Protein AF-A0A1B6HVQ1-F1 (afdb_monomer)

Secondary structure (DSSP, 8-state):
-HHHHHHTT-TTHHHHHHHHHHHHHHHHHHHHHHHHHHHHHHHHHHHHHHHHHHHHHHHHHHHHHHHHS-----SSHHHHHHHHHHHHHHHHHHHTTHHHHHHTTSPPHHHHHHHHHHHHHHHHHHHHHHHHHHHHHHHHHHHHHHHHHHHHHHHHHHHHHHHTSPPP--------------------------------SS--------------

Sequence (216 aa):
TGRQLINQDHFLSNEIKEKIRVLEQRKKLLDDTWENRRFIYEQNLDTQMFKREADLLENWIVSREPTLHDGKLGESIPQVEDFIRKHEDFEKTIQAQEDKFHALRRITLLERAFQKQQEAEMAARQAEKERVERERLEARKRKEVQRITDERRREGERRQGREQRPGPEHNGATELADTPRYSQDSDSISNLQKSSSISSLFGDRLNRKGRNATGL

Nearest PDB structures (foldseek):
  3lbx-assembly1_B  TM=9.134E-01  e=1.547E-06  Homo sapiens
  1u4q-assembly2_B  TM=6.896E-01  e=3.037E-02  Gallus gallus
  4wpe-assembly1_A-2  TM=5.200E-01  e=3.973E+00  Saccharomyces cerevisiae S288C

pLDDT: mean 81.18, std 22.1, range [34.94, 98.56]

Solvent-accessible surface area (backbone atoms only — not comparable to full-atom values): 13363 Å² total; per-residue (Å²): 104,68,71,55,42,43,74,65,69,39,93,56,28,68,60,45,50,51,52,50,52,53,48,53,51,50,50,51,52,49,54,54,51,50,51,54,51,50,53,53,49,54,25,50,50,47,44,52,52,52,50,51,53,50,54,54,50,50,53,53,50,61,72,46,49,64,72,74,66,59,86,76,72,62,94,46,73,71,51,34,54,53,49,52,51,53,48,55,55,49,51,52,55,52,60,72,43,45,67,60,59,57,63,65,71,61,82,42,58,48,60,53,50,51,52,52,49,54,52,50,52,53,50,50,55,50,53,50,52,54,49,54,50,49,52,55,50,50,52,51,50,51,52,52,54,50,53,53,50,55,49,51,52,52,50,50,53,51,52,54,58,58,71,70,48,81,71,82,84,74,80,82,79,93,75,84,84,79,90,78,78,93,73,90,78,88,80,90,81,83,88,78,86,80,79,86,77,97,79,83,87,82,82,87,88,81,88,89,85,85,87,88,78,90,92,134

InterPro domains:
  IPR002017 Spectrin repeat [PF00435] (46-153)
  IPR018159 Spectrin/alpha-actinin [SM00150] (48-149)
  IPR018159 Spectrin/alpha-actinin [cd00176] (1-144)

Structure (mmCIF, N/CA/C/O backbone):
data_AF-A0A1B6HVQ1-F1
#
_entry.id   AF-A0A1B6HVQ1-F1
#
loop_
_atom_site.group_PDB
_atom_site.id
_atom_site.type_symbol
_atom_site.label_atom_id
_atom_site.label_alt_id
_atom_site.label_comp_id
_atom_site.label_asym_id
_atom_site.label_entity_id
_atom_site.label_seq_id
_atom_site.pdbx_PDB_ins_code
_atom_site.Cartn_x
_atom_site.Cartn_y
_atom_site.Cartn_z
_atom_site.occupancy
_atom_site.B_iso_or_equiv
_atom_site.auth_seq_id
_atom_site.auth_comp_id
_atom_site.auth_asym_id
_atom_site.auth_atom_id
_atom_site.pdbx_PDB_model_num
ATOM 1 N N . THR A 1 1 ? 4.182 17.559 -40.720 1.00 79.62 1 THR A N 1
ATOM 2 C CA . THR A 1 1 ? 4.746 16.995 -39.465 1.00 79.62 1 THR A CA 1
ATOM 3 C C . THR A 1 1 ? 6.046 16.264 -39.758 1.00 79.62 1 THR A C 1
ATOM 5 O O . THR A 1 1 ? 6.278 15.908 -40.906 1.00 79.62 1 THR A O 1
ATOM 8 N N . GLY A 1 2 ? 6.908 16.024 -38.760 1.00 82.31 2 GLY A N 1
ATOM 9 C CA . GLY A 1 2 ? 8.219 15.392 -38.992 1.00 82.31 2 GLY A CA 1
ATOM 10 C C . GLY A 1 2 ? 8.143 14.033 -39.710 1.00 82.31 2 GLY A C 1
ATOM 11 O O . GLY A 1 2 ? 8.932 13.773 -40.608 1.00 82.31 2 GLY A O 1
ATOM 12 N N . ARG A 1 3 ? 7.116 13.220 -39.417 1.00 87.88 3 ARG A N 1
ATOM 13 C CA . ARG A 1 3 ? 6.849 11.956 -40.133 1.00 87.88 3 ARG A CA 1
ATOM 14 C C . ARG A 1 3 ? 6.503 12.160 -41.617 1.00 87.88 3 ARG A C 1
ATOM 16 O O . ARG A 1 3 ? 6.897 11.350 -42.440 1.00 87.88 3 ARG A O 1
ATOM 23 N N . GLN A 1 4 ? 5.822 13.250 -41.975 1.00 89.06 4 GLN A N 1
ATOM 24 C CA . GLN A 1 4 ? 5.531 13.576 -43.379 1.00 89.06 4 GLN A CA 1
ATOM 25 C C . GLN A 1 4 ? 6.792 14.008 -44.141 1.00 89.06 4 GLN A C 1
ATOM 27 O O . GLN A 1 4 ? 6.963 13.590 -45.276 1.00 89.06 4 GLN A O 1
ATOM 32 N N . LEU A 1 5 ? 7.689 14.779 -43.513 1.00 87.62 5 LEU A N 1
ATOM 33 C CA . LEU A 1 5 ? 8.966 15.181 -44.126 1.00 87.62 5 LEU A CA 1
ATOM 34 C C . LEU A 1 5 ? 9.883 13.978 -44.370 1.00 87.62 5 LEU A C 1
ATOM 36 O O . LEU A 1 5 ? 10.551 13.910 -45.394 1.00 87.62 5 LEU A O 1
ATOM 40 N N . ILE A 1 6 ? 9.856 13.005 -43.457 1.00 88.62 6 ILE A N 1
ATOM 41 C CA . ILE A 1 6 ? 10.542 11.722 -43.631 1.00 88.62 6 ILE A CA 1
ATOM 42 C C . ILE A 1 6 ? 9.980 10.943 -44.825 1.00 88.62 6 ILE A C 1
ATOM 44 O O . ILE A 1 6 ? 10.748 10.389 -45.600 1.00 88.62 6 ILE A O 1
ATOM 48 N N . ASN A 1 7 ? 8.655 10.904 -44.977 1.00 89.12 7 ASN A N 1
ATOM 49 C CA . ASN A 1 7 ? 7.999 10.172 -46.064 1.00 89.12 7 ASN A CA 1
ATOM 50 C C . ASN A 1 7 ? 8.186 10.828 -47.444 1.00 89.12 7 ASN A C 1
ATOM 52 O O . ASN A 1 7 ? 7.915 10.190 -48.453 1.00 89.12 7 ASN A O 1
ATOM 56 N N . GLN A 1 8 ? 8.602 12.095 -47.487 1.00 91.31 8 GLN A N 1
ATOM 57 C CA . GLN A 1 8 ? 8.883 12.848 -48.714 1.00 91.31 8 GLN A CA 1
ATOM 58 C C . GLN A 1 8 ? 10.377 12.823 -49.093 1.00 91.31 8 GLN A C 1
ATOM 60 O O . GLN A 1 8 ? 10.798 13.633 -49.913 1.00 91.31 8 GLN A O 1
ATOM 65 N N . ASP A 1 9 ? 11.181 11.952 -48.467 1.00 86.38 9 ASP A N 1
ATOM 66 C CA . ASP A 1 9 ? 12.639 11.856 -48.653 1.00 86.38 9 ASP A CA 1
ATOM 67 C C . ASP A 1 9 ? 13.362 13.211 -48.537 1.00 86.38 9 ASP A C 1
ATOM 69 O O . ASP A 1 9 ? 14.322 13.520 -49.243 1.00 86.38 9 ASP A O 1
ATOM 73 N N . HIS A 1 10 ? 12.913 14.045 -47.594 1.00 89.00 10 HIS A N 1
ATOM 74 C CA . HIS A 1 10 ? 13.532 15.337 -47.321 1.00 89.00 10 HIS A CA 1
ATOM 75 C C . HIS A 1 10 ? 15.019 15.164 -46.945 1.00 89.00 10 HIS A C 1
ATOM 77 O O . HIS A 1 10 ? 15.366 14.240 -46.210 1.00 89.00 10 HIS A O 1
ATOM 83 N N . PHE A 1 11 ? 15.910 16.068 -47.367 1.00 90.38 11 PHE A N 1
ATOM 84 C CA . PHE A 1 11 ? 17.366 15.932 -47.157 1.00 90.38 11 PHE A CA 1
ATOM 85 C C . PHE A 1 11 ? 17.780 15.779 -45.677 1.00 90.38 11 PHE A C 1
ATOM 87 O O . PHE A 1 11 ? 18.749 15.095 -45.359 1.00 90.38 11 PHE A O 1
ATOM 94 N N . LEU A 1 12 ? 17.001 16.361 -44.756 1.00 91.19 12 LEU A N 1
ATOM 95 C CA . LEU A 1 12 ? 17.180 16.228 -43.298 1.00 91.19 12 LEU A CA 1
ATOM 96 C C . LEU A 1 12 ? 16.434 15.040 -42.672 1.00 91.19 12 LEU A C 1
ATOM 98 O O . LEU A 1 12 ? 16.331 14.965 -41.450 1.00 91.19 12 LEU A O 1
ATOM 102 N N . SER A 1 13 ? 15.880 14.112 -43.454 1.00 92.00 13 SER A N 1
ATOM 103 C CA . SER A 1 13 ? 15.031 13.026 -42.936 1.00 92.00 13 SER A CA 1
ATOM 104 C C . SER A 1 13 ? 15.708 12.199 -41.846 1.00 92.00 13 SER A C 1
ATOM 106 O O . SER A 1 13 ? 15.050 11.811 -40.885 1.00 92.00 13 SER A O 1
ATOM 108 N N . ASN A 1 14 ? 17.019 11.964 -41.946 1.00 90.25 14 ASN A N 1
ATOM 109 C CA . ASN A 1 14 ? 17.776 11.237 -40.922 1.00 90.25 14 ASN A CA 1
ATOM 110 C C . ASN A 1 14 ? 17.855 12.009 -39.597 1.00 90.25 14 ASN A C 1
ATOM 112 O O . ASN A 1 14 ? 17.621 11.434 -38.536 1.00 90.25 14 ASN A O 1
ATOM 116 N N . GLU A 1 15 ? 18.099 13.319 -39.649 1.00 93.31 15 GLU A N 1
ATOM 117 C CA . GLU A 1 15 ? 18.108 14.173 -38.458 1.00 93.31 15 GLU A CA 1
ATOM 118 C C . GLU A 1 15 ? 16.703 14.286 -37.844 1.00 93.31 15 GLU A C 1
ATOM 120 O O . GLU A 1 15 ? 16.536 14.223 -36.626 1.00 93.31 15 GLU A O 1
ATOM 125 N N . ILE A 1 16 ? 15.669 14.391 -38.686 1.00 92.44 16 ILE A N 1
ATOM 126 C CA . ILE A 1 16 ? 14.268 14.430 -38.251 1.00 92.44 16 ILE A CA 1
ATOM 127 C C . ILE A 1 16 ? 13.871 13.100 -37.589 1.00 92.44 16 ILE A C 1
ATOM 129 O O . ILE A 1 16 ? 13.213 13.128 -36.549 1.00 92.44 16 ILE A O 1
ATOM 133 N N . LYS A 1 17 ? 14.291 11.944 -38.131 1.00 93.25 17 LYS A N 1
ATOM 134 C CA . LYS A 1 17 ? 14.067 10.616 -37.523 1.00 93.25 17 LYS A CA 1
ATOM 135 C C . LYS A 1 17 ? 14.675 10.536 -36.129 1.00 93.25 17 LYS A C 1
ATOM 137 O O . LYS A 1 17 ? 13.984 10.137 -35.195 1.00 93.25 17 LYS A O 1
ATOM 142 N N . GLU A 1 18 ? 15.930 10.950 -35.981 1.00 94.88 18 GLU A N 1
ATOM 143 C CA . GLU A 1 18 ? 16.607 10.902 -34.686 1.00 94.88 18 GLU A CA 1
ATOM 144 C C . GLU A 1 18 ? 15.947 11.847 -33.674 1.00 94.88 18 GLU A C 1
ATOM 146 O O . GLU A 1 18 ? 15.656 11.448 -32.547 1.00 94.88 18 GLU A O 1
ATOM 151 N N . LYS A 1 19 ? 15.584 13.070 -34.084 1.00 94.94 19 LYS A N 1
ATOM 152 C CA . LYS A 1 19 ? 14.849 14.003 -33.213 1.00 94.94 19 LYS A CA 1
ATOM 153 C C . LYS A 1 19 ? 13.490 13.454 -32.782 1.00 94.94 19 LYS A C 1
ATOM 155 O O . LYS A 1 19 ? 13.127 13.602 -31.617 1.00 94.94 19 LYS A O 1
ATOM 160 N N . ILE A 1 20 ? 12.746 12.805 -33.681 1.00 95.06 20 ILE A N 1
ATOM 161 C CA . ILE A 1 20 ? 11.477 12.145 -33.335 1.00 95.06 20 ILE A CA 1
ATOM 162 C C . ILE A 1 20 ? 11.718 11.019 -32.332 1.00 95.06 20 ILE A C 1
ATOM 164 O O . ILE A 1 20 ? 11.016 10.962 -31.328 1.00 95.06 20 ILE A O 1
ATOM 168 N N . ARG A 1 21 ? 12.731 10.175 -32.551 1.00 95.88 21 ARG A N 1
ATOM 169 C CA . ARG A 1 21 ? 13.082 9.090 -31.629 1.00 95.88 21 ARG A CA 1
ATOM 170 C C . ARG A 1 21 ? 13.405 9.618 -30.232 1.00 95.88 21 ARG A C 1
ATOM 172 O O . ARG A 1 21 ? 12.883 9.102 -29.247 1.00 95.88 21 ARG A O 1
ATOM 179 N N . VAL A 1 22 ? 14.225 10.665 -30.137 1.00 97.12 22 VAL A N 1
ATOM 180 C CA . VAL A 1 22 ? 14.561 11.310 -28.859 1.00 97.12 22 VAL A 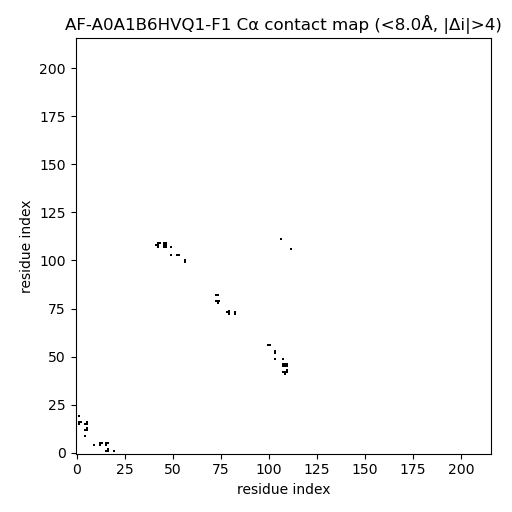CA 1
ATOM 181 C C . VAL A 1 22 ? 13.312 11.892 -28.195 1.00 97.12 22 VAL A C 1
ATOM 183 O O . VAL A 1 22 ? 13.131 11.739 -26.988 1.00 97.12 22 VAL A O 1
ATOM 186 N N . LEU A 1 23 ? 12.426 12.538 -28.957 1.00 97.06 23 LEU A N 1
ATOM 187 C CA . LEU A 1 23 ? 11.162 13.060 -28.430 1.00 97.06 23 LEU A CA 1
ATOM 188 C C . LEU A 1 23 ? 10.245 11.943 -27.919 1.00 97.06 23 LEU A C 1
ATOM 190 O O . LEU A 1 23 ? 9.680 12.081 -26.838 1.00 97.06 23 LEU A O 1
ATOM 194 N N . GLU A 1 24 ? 10.123 10.834 -28.646 1.00 97.06 24 GLU A N 1
ATOM 195 C CA . GLU A 1 24 ? 9.333 9.669 -28.234 1.00 97.06 24 GLU A CA 1
ATOM 196 C C . GLU A 1 24 ? 9.895 9.036 -26.954 1.00 97.06 24 GLU A C 1
ATOM 198 O O . GLU A 1 24 ? 9.135 8.740 -26.032 1.00 97.06 24 GLU A O 1
ATOM 203 N N . GLN A 1 25 ? 11.220 8.907 -26.844 1.00 98.06 25 GLN A N 1
ATOM 204 C CA . GLN A 1 25 ? 11.882 8.432 -25.625 1.00 98.06 25 GLN A CA 1
ATOM 205 C C . GLN A 1 25 ? 11.641 9.365 -24.435 1.00 98.06 25 GLN A C 1
ATOM 207 O O . GLN A 1 25 ? 11.308 8.899 -23.348 1.00 98.06 25 GLN A O 1
ATOM 212 N N . ARG A 1 26 ? 11.774 10.683 -24.633 1.00 98.12 26 ARG A N 1
ATOM 213 C CA . ARG A 1 26 ? 11.521 11.681 -23.581 1.00 98.12 26 ARG A CA 1
ATOM 214 C C . ARG A 1 26 ? 10.065 11.692 -23.146 1.00 98.12 26 ARG A C 1
ATOM 216 O O . ARG A 1 26 ? 9.803 11.788 -21.953 1.00 98.12 26 ARG A O 1
ATOM 223 N N . LYS A 1 27 ? 9.131 11.571 -24.093 1.00 98.31 27 LYS A N 1
ATOM 224 C CA . LYS A 1 27 ? 7.705 11.460 -23.790 1.00 98.31 27 LYS A CA 1
ATOM 225 C C . LYS A 1 27 ? 7.434 10.214 -22.952 1.00 98.31 27 LYS A C 1
ATOM 227 O O . LYS A 1 27 ? 6.809 10.327 -21.911 1.00 98.31 27 LYS A O 1
ATOM 232 N N . LYS A 1 28 ? 7.970 9.060 -23.356 1.00 98.31 28 LYS A N 1
ATOM 233 C CA . LYS A 1 28 ? 7.823 7.823 -22.586 1.00 98.31 28 LYS A CA 1
ATOM 234 C C . LYS A 1 28 ? 8.375 7.971 -21.167 1.00 98.31 28 LYS A C 1
ATOM 236 O O . LYS A 1 28 ? 7.694 7.621 -20.217 1.00 98.31 28 LYS A O 1
ATOM 241 N N . LEU A 1 29 ? 9.571 8.541 -21.016 1.00 98.25 29 LEU A N 1
ATOM 242 C CA . LEU A 1 29 ? 10.153 8.794 -19.697 1.00 98.25 29 LEU A CA 1
ATOM 243 C C . LEU A 1 29 ? 9.274 9.729 -18.851 1.00 98.25 29 LEU A C 1
ATOM 245 O O . LEU A 1 29 ? 9.125 9.518 -17.649 1.00 98.25 29 LEU A O 1
ATOM 249 N N . LEU A 1 30 ? 8.693 10.763 -19.459 1.00 98.50 30 LEU A N 1
ATOM 250 C CA . LEU A 1 30 ? 7.759 11.653 -18.776 1.00 98.50 30 LEU A CA 1
ATOM 251 C C . LEU A 1 30 ? 6.509 10.895 -18.310 1.00 98.50 30 LEU A C 1
ATOM 253 O O . LEU A 1 30 ? 6.130 11.024 -17.151 1.00 98.50 30 LEU A O 1
ATOM 257 N N . ASP A 1 31 ? 5.913 10.084 -19.180 1.00 98.50 31 ASP A N 1
ATOM 258 C CA . ASP A 1 31 ? 4.728 9.287 -18.854 1.00 98.50 31 ASP A CA 1
ATOM 259 C C . ASP A 1 31 ? 5.044 8.292 -17.714 1.00 98.50 31 ASP A C 1
ATOM 261 O O . ASP A 1 31 ? 4.323 8.238 -16.717 1.00 98.50 31 ASP A O 1
ATOM 265 N N . ASP A 1 32 ? 6.183 7.595 -17.793 1.00 98.44 32 ASP A N 1
ATOM 266 C CA . ASP A 1 32 ? 6.649 6.652 -16.767 1.00 98.44 32 ASP A CA 1
ATOM 267 C C . ASP A 1 32 ? 6.916 7.355 -15.417 1.00 98.44 32 ASP A C 1
ATOM 269 O O . ASP A 1 32 ? 6.564 6.850 -14.349 1.00 98.44 32 ASP A O 1
ATOM 273 N N . THR A 1 33 ? 7.547 8.535 -15.429 1.00 98.38 33 THR A N 1
ATOM 274 C CA . THR A 1 33 ? 7.821 9.303 -14.196 1.00 98.38 33 THR A CA 1
ATOM 275 C C . THR A 1 33 ? 6.552 9.874 -13.574 1.00 98.38 33 THR A C 1
ATOM 277 O O . THR A 1 33 ? 6.426 9.881 -12.346 1.00 98.38 33 THR A O 1
ATOM 280 N N . TRP A 1 34 ? 5.604 10.319 -14.399 1.00 98.56 34 TRP A N 1
ATOM 281 C CA . TRP A 1 34 ? 4.306 10.798 -13.942 1.00 98.56 34 TRP A CA 1
ATOM 282 C C . TRP A 1 34 ? 3.513 9.688 -13.258 1.00 98.56 34 TRP A C 1
ATOM 284 O O . TRP A 1 34 ? 3.031 9.882 -12.141 1.00 98.56 34 TRP A O 1
ATOM 294 N N . GLU A 1 35 ? 3.434 8.515 -13.884 1.00 98.44 35 GLU A N 1
ATOM 295 C CA . GLU A 1 35 ? 2.699 7.377 -13.336 1.00 98.44 35 GLU A CA 1
ATOM 296 C C . GLU A 1 35 ? 3.323 6.879 -12.027 1.00 98.44 35 GLU A C 1
ATOM 298 O O . GLU A 1 35 ? 2.623 6.679 -11.035 1.00 98.44 35 GLU A O 1
ATOM 303 N N . ASN A 1 36 ? 4.656 6.793 -11.964 1.00 97.38 36 ASN A N 1
ATOM 304 C CA . ASN A 1 36 ? 5.356 6.457 -10.723 1.00 97.38 36 ASN A CA 1
ATOM 305 C C . ASN A 1 36 ? 5.031 7.445 -9.596 1.00 97.38 36 ASN A C 1
ATOM 307 O O . ASN A 1 36 ? 4.758 7.045 -8.463 1.00 97.38 36 ASN A O 1
ATOM 311 N N . ARG A 1 37 ? 5.034 8.749 -9.892 1.00 98.31 37 ARG A N 1
ATOM 312 C CA . ARG A 1 37 ? 4.719 9.776 -8.893 1.00 98.31 37 ARG A CA 1
ATOM 313 C C . ARG A 1 37 ? 3.264 9.702 -8.441 1.00 98.31 37 ARG A C 1
ATOM 315 O O . ARG A 1 37 ? 2.999 9.823 -7.246 1.00 98.31 37 ARG A O 1
ATOM 322 N N . ARG A 1 38 ? 2.336 9.481 -9.374 1.00 98.25 38 ARG A N 1
ATOM 323 C CA . ARG A 1 38 ? 0.919 9.266 -9.073 1.00 98.25 38 ARG A CA 1
ATOM 324 C C . ARG A 1 38 ? 0.738 8.095 -8.110 1.00 98.25 38 ARG A C 1
ATOM 326 O O . ARG A 1 38 ? 0.103 8.267 -7.074 1.00 98.25 38 ARG A O 1
ATOM 333 N N . PHE A 1 39 ? 1.349 6.953 -8.409 1.00 97.50 39 PHE A N 1
ATOM 334 C CA . PHE A 1 39 ? 1.268 5.756 -7.577 1.00 97.50 39 PHE A CA 1
ATOM 335 C C . PHE A 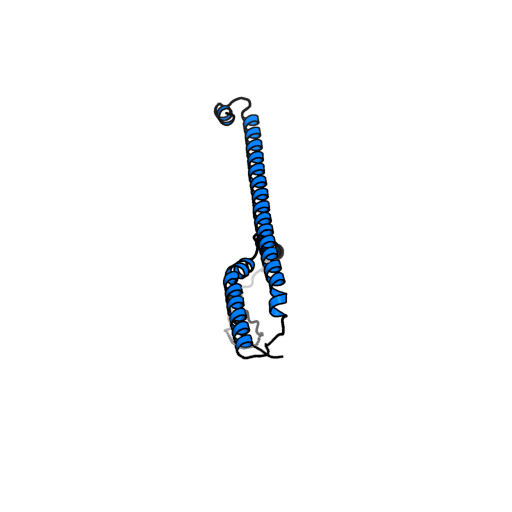1 39 ? 1.782 6.000 -6.150 1.00 97.50 39 PHE A C 1
ATOM 337 O O . PHE A 1 39 ? 1.140 5.601 -5.178 1.00 97.50 39 PHE A O 1
ATOM 344 N N . ILE A 1 40 ? 2.897 6.725 -6.001 1.00 97.31 40 ILE A N 1
ATOM 345 C CA . ILE A 1 40 ? 3.420 7.123 -4.684 1.00 97.31 40 ILE A CA 1
ATOM 346 C C . ILE A 1 40 ? 2.397 7.982 -3.930 1.00 97.31 40 ILE A C 1
ATOM 348 O O . ILE A 1 40 ? 2.184 7.781 -2.734 1.00 97.31 40 ILE A O 1
ATOM 352 N N . TYR A 1 41 ? 1.747 8.936 -4.595 1.00 98.38 41 TYR A N 1
ATOM 353 C CA . TYR A 1 41 ? 0.742 9.779 -3.948 1.00 98.38 41 TYR A CA 1
ATOM 354 C C . TYR A 1 41 ? -0.514 9.018 -3.545 1.00 98.38 41 TYR A C 1
ATOM 356 O O . TYR A 1 41 ? -1.020 9.256 -2.452 1.00 98.38 41 TYR A O 1
ATOM 364 N N . GLU A 1 42 ? -0.969 8.067 -4.354 1.00 98.44 42 GLU A N 1
ATOM 365 C CA . GLU A 1 42 ? -2.096 7.200 -4.000 1.00 98.44 42 GLU A CA 1
ATOM 366 C C . GLU A 1 42 ? -1.789 6.366 -2.744 1.00 98.44 42 GLU A C 1
ATOM 368 O O . GLU A 1 42 ? -2.611 6.308 -1.828 1.00 98.44 42 GLU A O 1
ATOM 373 N N . GLN A 1 43 ? -0.580 5.805 -2.635 1.00 98.31 43 GLN A N 1
ATOM 374 C CA . GLN A 1 43 ? -0.153 5.083 -1.429 1.00 98.31 43 GLN A CA 1
ATOM 375 C C . GLN A 1 43 ? -0.084 5.977 -0.187 1.00 98.31 43 GLN A C 1
ATOM 377 O O . GLN A 1 43 ? -0.524 5.585 0.897 1.00 98.31 43 GLN A O 1
ATOM 382 N N . ASN A 1 44 ? 0.481 7.179 -0.332 1.00 98.25 44 ASN A N 1
ATOM 383 C CA . ASN A 1 44 ? 0.610 8.123 0.777 1.00 98.25 44 ASN A CA 1
ATOM 384 C C . ASN A 1 44 ? -0.758 8.609 1.254 1.00 98.25 44 ASN A C 1
ATOM 386 O O . ASN A 1 44 ? -0.991 8.683 2.459 1.00 98.25 44 ASN A O 1
ATOM 390 N N . LEU A 1 45 ? -1.664 8.913 0.324 1.00 98.50 45 LEU A N 1
ATOM 391 C CA . LEU A 1 45 ? -3.018 9.336 0.649 1.00 98.50 45 LEU A CA 1
ATOM 392 C C . LEU A 1 45 ? -3.767 8.244 1.419 1.00 98.50 45 LEU A C 1
ATOM 394 O O . LEU A 1 45 ? -4.316 8.536 2.479 1.00 98.50 45 LEU A O 1
ATOM 398 N N . ASP A 1 46 ? -3.737 6.997 0.940 1.00 98.50 46 ASP A N 1
ATOM 399 C CA . ASP A 1 46 ? -4.362 5.865 1.636 1.00 98.50 46 ASP A CA 1
ATOM 400 C C . ASP A 1 46 ? -3.823 5.703 3.066 1.00 98.50 46 ASP A C 1
ATOM 402 O O . ASP A 1 46 ? -4.595 5.572 4.016 1.00 98.50 46 ASP A O 1
ATOM 406 N N . THR A 1 47 ? -2.502 5.801 3.232 1.00 98.25 47 THR A N 1
ATOM 407 C CA . THR A 1 47 ? -1.8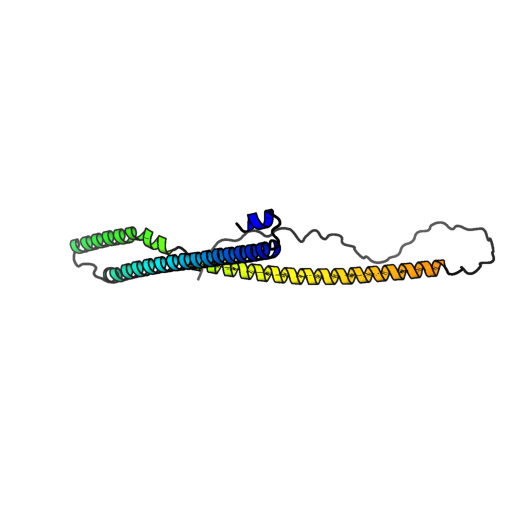43 5.693 4.544 1.00 98.25 47 THR A CA 1
ATOM 408 C C . THR A 1 47 ? -2.244 6.838 5.480 1.00 98.25 47 THR A C 1
ATOM 410 O O . THR A 1 47 ? -2.501 6.619 6.662 1.00 98.25 47 THR A O 1
ATOM 413 N N . GLN A 1 48 ? -2.337 8.071 4.974 1.00 98.38 48 GLN A N 1
ATOM 414 C CA . GLN A 1 48 ? -2.761 9.222 5.779 1.00 98.38 48 GLN A CA 1
ATOM 415 C C . GLN A 1 48 ? -4.238 9.149 6.170 1.00 98.38 48 GLN A C 1
ATOM 417 O O . GLN A 1 48 ? -4.592 9.528 7.286 1.00 98.38 48 GLN A O 1
ATOM 422 N N . MET A 1 49 ? -5.097 8.672 5.267 1.00 97.81 49 MET A N 1
ATOM 423 C CA . MET A 1 49 ? -6.508 8.435 5.568 1.00 97.81 49 MET A CA 1
ATOM 424 C C . MET A 1 49 ? -6.660 7.364 6.646 1.00 97.81 49 MET A C 1
ATOM 426 O O . MET A 1 49 ? -7.334 7.617 7.640 1.00 97.81 49 MET A O 1
ATOM 430 N N . PHE A 1 50 ? -5.952 6.239 6.504 1.00 98.31 50 PHE A N 1
ATOM 431 C CA . PHE A 1 50 ? -5.904 5.185 7.516 1.00 98.31 50 PHE A CA 1
ATOM 432 C C . PHE A 1 50 ? -5.458 5.723 8.879 1.00 98.31 50 PHE A C 1
ATOM 434 O O . PHE A 1 50 ? -6.133 5.505 9.880 1.00 98.31 50 PHE A O 1
ATOM 441 N N . LYS A 1 51 ? -4.352 6.480 8.917 1.00 98.06 51 LYS A N 1
ATOM 442 C CA . LYS A 1 51 ? -3.847 7.072 10.160 1.00 98.06 51 LYS A CA 1
ATOM 443 C C . LYS A 1 51 ? -4.894 7.967 10.819 1.00 98.06 51 LYS A C 1
ATOM 445 O O . LYS A 1 51 ? -5.143 7.839 12.009 1.00 98.06 51 LYS A O 1
ATOM 450 N N . ARG A 1 52 ? -5.541 8.843 10.046 1.00 98.12 52 ARG A N 1
ATOM 451 C CA . ARG A 1 52 ? -6.597 9.714 10.573 1.00 98.12 52 ARG A CA 1
ATOM 452 C C . ARG A 1 52 ? -7.757 8.905 11.152 1.00 98.12 52 ARG A C 1
ATOM 454 O O . ARG A 1 52 ? -8.263 9.256 12.209 1.00 98.12 52 ARG A O 1
ATOM 461 N N . GLU A 1 53 ? -8.205 7.863 10.457 1.00 97.25 53 GLU A N 1
ATOM 462 C CA . GLU A 1 53 ? -9.283 6.988 10.932 1.00 97.25 53 GLU A CA 1
ATOM 463 C C . GLU A 1 53 ? -8.896 6.273 12.234 1.00 97.25 53 GLU A C 1
ATOM 465 O O . GLU A 1 53 ? -9.716 6.201 13.150 1.00 97.25 53 GLU A O 1
ATOM 470 N N . ALA A 1 54 ? -7.643 5.822 12.344 1.00 97.81 54 ALA A N 1
ATOM 471 C CA . ALA A 1 54 ? -7.100 5.228 13.561 1.00 97.81 54 ALA A CA 1
ATOM 472 C C . ALA A 1 54 ? -7.065 6.230 14.720 1.00 97.81 54 ALA A C 1
ATOM 474 O O . ALA A 1 54 ? -7.626 5.941 15.773 1.00 97.81 54 ALA A O 1
ATOM 475 N N . ASP A 1 55 ? -6.520 7.430 14.500 1.00 97.94 55 ASP A N 1
ATOM 476 C CA . ASP A 1 55 ? -6.457 8.490 15.512 1.00 97.94 55 ASP A CA 1
ATOM 477 C C . ASP A 1 55 ? -7.872 8.881 15.992 1.00 97.94 55 ASP A C 1
ATOM 479 O O . ASP A 1 55 ? -8.113 9.109 17.178 1.00 97.94 55 ASP A O 1
ATOM 483 N N . LEU A 1 56 ? -8.850 8.962 15.080 1.00 96.44 56 LEU A N 1
ATOM 484 C CA . LEU A 1 56 ? -10.242 9.260 15.435 1.00 96.44 56 LEU A CA 1
ATOM 485 C C . LEU A 1 56 ? -10.857 8.163 16.309 1.00 96.44 56 LEU A C 1
ATOM 487 O O . 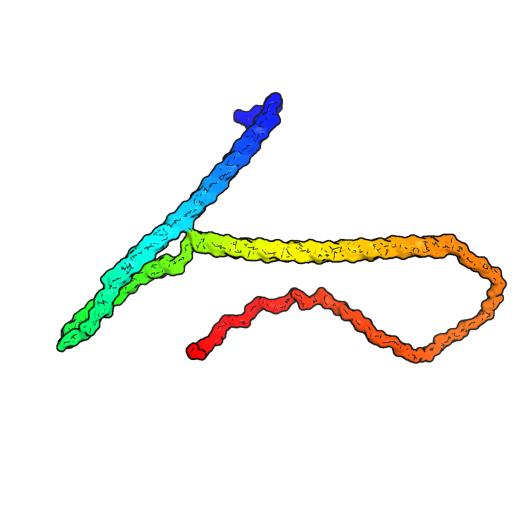LEU A 1 56 ? -11.568 8.477 17.267 1.00 96.44 56 LEU A O 1
ATOM 491 N N . LEU A 1 57 ? -10.604 6.895 15.983 1.00 96.12 57 LEU A N 1
ATOM 492 C CA . LEU A 1 57 ? -11.136 5.776 16.751 1.00 96.12 57 LEU A CA 1
ATOM 493 C C . LEU A 1 57 ? -10.445 5.643 18.110 1.00 96.12 57 LEU A C 1
ATOM 495 O O . LEU A 1 57 ? -11.118 5.406 19.107 1.00 96.12 57 LEU A O 1
ATOM 499 N N . GLU A 1 58 ? -9.136 5.872 18.170 1.00 96.56 58 GLU A N 1
ATOM 500 C CA . GLU A 1 58 ? -8.374 5.916 19.418 1.00 96.56 58 GLU A CA 1
ATOM 501 C C . GLU A 1 58 ? -8.923 6.994 20.358 1.00 96.56 58 GLU A C 1
ATOM 503 O O . GLU A 1 58 ? -9.288 6.695 21.494 1.00 96.56 58 GLU A O 1
ATOM 508 N N . ASN A 1 59 ? -9.099 8.224 19.867 1.00 96.62 59 ASN A N 1
ATOM 509 C CA . ASN A 1 59 ? -9.704 9.302 20.653 1.00 96.62 59 ASN A CA 1
ATOM 510 C C . ASN A 1 59 ? -11.118 8.946 21.134 1.00 96.62 59 ASN A C 1
ATOM 512 O O . ASN A 1 59 ? -11.502 9.278 22.258 1.00 96.62 59 ASN A O 1
ATOM 516 N N . TRP A 1 60 ? -11.900 8.256 20.298 1.00 94.44 60 TRP A N 1
ATOM 517 C CA . TRP A 1 60 ? -13.222 7.782 20.689 1.00 94.44 60 TRP A CA 1
ATOM 518 C C . TRP A 1 60 ? -13.140 6.769 21.840 1.00 94.44 60 TRP A C 1
ATOM 520 O O . TRP A 1 60 ? -13.854 6.945 22.827 1.00 94.44 60 TRP A O 1
ATOM 530 N N . ILE A 1 61 ? -12.238 5.784 21.775 1.00 93.94 61 ILE A N 1
ATOM 531 C CA . ILE A 1 61 ? -12.013 4.797 22.848 1.00 93.94 61 ILE A CA 1
ATOM 532 C C . ILE A 1 61 ? -11.593 5.496 24.145 1.00 93.94 61 ILE A C 1
ATOM 534 O O . ILE A 1 61 ? -12.227 5.296 25.182 1.00 93.94 61 ILE A O 1
ATOM 538 N N . VAL A 1 62 ? -10.587 6.372 24.077 1.00 95.38 62 VAL A N 1
ATOM 539 C CA . VAL A 1 62 ? -10.071 7.120 25.235 1.00 95.38 62 VAL A CA 1
ATOM 540 C C . VAL A 1 62 ? -11.176 7.959 25.884 1.00 95.38 62 VAL A C 1
ATOM 542 O O . VAL A 1 62 ? -11.286 8.012 27.105 1.00 95.38 62 VAL A O 1
ATOM 545 N N . SER A 1 63 ? -12.071 8.562 25.093 1.00 93.50 63 SER A N 1
ATOM 546 C CA . SER A 1 63 ? -13.199 9.338 25.633 1.00 93.50 63 SER A CA 1
ATOM 547 C C . SER A 1 63 ? -14.237 8.497 26.395 1.00 93.50 63 SER A C 1
ATOM 549 O O . SER A 1 63 ? -15.030 9.048 27.160 1.00 93.50 63 SER A O 1
ATOM 551 N N . ARG A 1 64 ? -14.268 7.175 26.172 1.00 91.25 64 ARG A N 1
ATOM 552 C CA . ARG A 1 64 ? -15.202 6.235 26.814 1.00 91.25 64 ARG A CA 1
ATOM 553 C C . ARG A 1 64 ? -14.604 5.492 28.000 1.00 91.25 64 ARG A C 1
ATOM 555 O O . ARG A 1 64 ? -15.356 5.051 28.865 1.00 91.25 64 ARG A O 1
ATOM 562 N N . GLU A 1 65 ? -13.283 5.401 28.077 1.00 90.56 65 GLU A N 1
ATOM 563 C CA . GLU A 1 65 ? -12.564 4.735 29.165 1.00 90.56 65 GLU A CA 1
ATOM 564 C C . GLU A 1 65 ? -12.989 5.188 30.582 1.00 90.56 65 GLU A C 1
ATOM 566 O O . GLU A 1 65 ? -13.168 4.316 31.439 1.00 90.56 65 GLU A O 1
ATOM 571 N N . PRO A 1 66 ? -13.256 6.484 30.863 1.00 89.62 66 PRO A N 1
ATOM 572 C CA . PRO A 1 66 ? -13.707 6.910 32.189 1.00 89.62 66 PRO A CA 1
ATOM 573 C C . PRO A 1 66 ? -15.078 6.351 32.580 1.00 89.62 66 PRO A C 1
ATOM 575 O O . PRO A 1 66 ? -15.322 6.094 33.755 1.00 89.62 66 PRO A O 1
ATOM 578 N N . THR A 1 67 ? -15.977 6.145 31.610 1.00 85.25 67 THR A N 1
ATOM 579 C CA . THR A 1 67 ? -17.309 5.570 31.860 1.00 85.25 67 THR A CA 1
ATOM 580 C C . THR A 1 67 ? -17.212 4.119 32.328 1.00 85.25 67 THR A C 1
ATOM 582 O O . THR A 1 67 ? -18.036 3.685 33.124 1.00 85.25 67 THR A O 1
ATOM 585 N N . LEU A 1 68 ? -16.192 3.386 31.875 1.00 82.81 68 LEU A N 1
ATOM 586 C CA . LEU A 1 68 ? -15.935 2.002 32.280 1.00 82.81 68 LEU A CA 1
ATOM 587 C C . LEU A 1 68 ? -15.198 1.890 33.621 1.00 82.81 68 LEU A C 1
ATOM 589 O O . LEU A 1 68 ? -15.318 0.875 34.299 1.00 82.81 68 LEU A O 1
ATOM 593 N N . HIS A 1 69 ? -14.453 2.925 34.012 1.00 85.69 69 HIS A N 1
ATOM 594 C CA . HIS A 1 69 ? -13.729 2.962 35.284 1.00 85.69 69 HIS A CA 1
ATOM 595 C C . HIS A 1 69 ? -14.599 3.371 36.487 1.00 85.69 69 HIS A C 1
ATOM 597 O O . HIS A 1 69 ? -14.121 3.311 37.622 1.00 85.69 69 HIS A O 1
ATOM 603 N N . ASP A 1 70 ? -15.859 3.779 36.286 1.00 79.12 70 ASP A N 1
ATOM 604 C CA . ASP A 1 70 ? -16.766 4.089 37.399 1.00 79.12 70 ASP A CA 1
ATOM 605 C C . ASP A 1 70 ? -17.223 2.791 38.089 1.00 79.12 70 ASP A C 1
ATOM 607 O O . ASP A 1 70 ? -18.160 2.125 37.662 1.00 79.12 70 ASP A O 1
ATOM 611 N N . GLY A 1 71 ? -16.544 2.412 39.175 1.00 78.38 71 GLY A N 1
ATOM 612 C CA . GLY A 1 71 ? -16.813 1.188 39.945 1.00 78.38 71 GLY A CA 1
ATOM 613 C C . GLY A 1 71 ? -18.045 1.242 40.860 1.00 78.38 71 GLY A C 1
ATOM 614 O O . GLY A 1 71 ? -18.122 0.483 41.826 1.00 78.38 71 GLY A O 1
ATOM 615 N N . LYS A 1 72 ? -18.988 2.162 40.630 1.00 84.75 72 LYS A N 1
ATOM 616 C CA . LYS A 1 72 ? -20.193 2.305 41.459 1.00 84.75 72 LYS A CA 1
ATOM 617 C C . LYS A 1 72 ? -21.239 1.267 41.075 1.00 84.75 72 LYS A C 1
ATOM 619 O O . LYS A 1 72 ? -21.726 1.253 39.952 1.00 84.75 72 LYS A O 1
ATOM 624 N N . LEU A 1 73 ? -21.646 0.458 42.048 1.00 83.12 73 LEU A N 1
ATOM 625 C CA . LEU A 1 73 ? -22.632 -0.610 41.851 1.00 83.12 73 LEU A CA 1
ATOM 626 C C . LEU A 1 73 ? -24.063 -0.211 42.245 1.00 83.12 73 LEU A C 1
ATOM 628 O O . LEU A 1 73 ? -24.997 -0.931 41.927 1.00 83.12 73 LEU A O 1
ATOM 632 N N . GLY A 1 74 ? -24.249 0.955 42.872 1.00 87.75 74 GLY A N 1
ATOM 633 C CA . GLY A 1 74 ? -25.553 1.452 43.318 1.00 87.75 74 GLY A CA 1
ATOM 634 C C . GLY A 1 74 ? -25.932 0.954 44.715 1.00 87.75 74 GLY A C 1
ATOM 635 O O . GLY A 1 74 ? -25.448 -0.074 45.179 1.00 87.75 74 GLY A O 1
ATOM 636 N N . GLU A 1 75 ? -26.778 1.715 45.407 1.00 92.38 75 GLU A N 1
ATOM 637 C CA . GLU A 1 75 ? -27.174 1.481 46.806 1.00 92.38 75 GLU A CA 1
ATOM 638 C C . GLU A 1 75 ? -28.626 0.986 46.932 1.00 92.38 75 GLU A C 1
ATOM 640 O O . GLU A 1 75 ? -29.093 0.664 48.023 1.00 92.38 75 GLU A O 1
ATOM 645 N N . SER A 1 76 ? -29.363 0.913 45.819 1.00 96.25 76 SER A N 1
ATOM 646 C CA . SER A 1 76 ? -30.761 0.474 45.779 1.00 96.25 76 SER A CA 1
ATOM 647 C C . SER A 1 76 ? -31.082 -0.277 44.487 1.00 96.25 76 SER A C 1
ATOM 649 O O . SER A 1 76 ? -30.436 -0.056 43.464 1.00 96.25 76 SER A O 1
ATOM 651 N N . ILE A 1 77 ? -32.109 -1.136 44.518 1.00 94.56 77 ILE A N 1
ATOM 652 C CA . ILE A 1 77 ? -32.559 -1.904 43.341 1.00 94.56 77 ILE A CA 1
ATOM 653 C C . ILE A 1 77 ? -32.857 -0.988 42.137 1.00 94.56 77 ILE A C 1
ATOM 655 O O . ILE A 1 77 ? -32.300 -1.251 41.074 1.00 94.56 77 ILE A O 1
ATOM 659 N N . PRO A 1 78 ? -33.618 0.122 42.272 1.00 95.06 78 PRO A N 1
ATOM 660 C CA . PRO A 1 78 ? -33.877 1.011 41.135 1.00 95.06 78 PRO A CA 1
ATOM 661 C C . PRO A 1 78 ? -32.597 1.615 40.540 1.00 95.06 78 PRO A C 1
ATOM 663 O O . PRO A 1 78 ? -32.466 1.739 39.326 1.00 95.06 78 PRO A O 1
ATOM 666 N N . GLN A 1 79 ? -31.618 1.954 41.384 1.00 94.31 79 GLN A N 1
ATOM 667 C CA . GLN A 1 79 ? -30.344 2.508 40.927 1.00 94.31 79 GLN A CA 1
ATOM 668 C C . GLN A 1 79 ? -29.502 1.474 40.165 1.00 94.31 79 GLN A C 1
ATOM 670 O O . GLN A 1 79 ? -28.863 1.818 39.172 1.00 94.31 79 GLN A O 1
ATOM 675 N N . VAL A 1 80 ? -29.513 0.215 40.612 1.00 94.56 80 VAL A N 1
ATOM 676 C CA . VAL A 1 80 ? -28.858 -0.898 39.911 1.00 94.56 80 VAL A CA 1
ATOM 677 C C . VAL A 1 80 ? -29.508 -1.124 38.542 1.00 94.56 80 VAL A C 1
ATOM 679 O O . VAL A 1 80 ? -28.800 -1.232 37.545 1.00 94.56 80 VAL A O 1
ATOM 682 N N . GLU A 1 81 ? -30.842 -1.144 38.464 1.00 95.25 81 GLU A N 1
ATOM 683 C CA . GLU A 1 81 ? -31.576 -1.289 37.196 1.00 95.25 81 GLU A CA 1
ATOM 684 C C . GLU A 1 81 ? -31.257 -0.155 36.206 1.00 95.25 81 GLU A C 1
ATOM 686 O O . GLU A 1 81 ? -31.062 -0.397 35.011 1.00 95.25 81 GLU A O 1
ATOM 691 N N . ASP A 1 82 ? -31.136 1.082 36.693 1.00 93.56 82 ASP A N 1
ATOM 692 C CA . ASP A 1 82 ? -30.713 2.222 35.878 1.00 93.56 82 ASP A CA 1
ATOM 693 C C . ASP A 1 82 ? -29.273 2.078 35.365 1.00 93.56 82 ASP A C 1
ATOM 695 O O . ASP A 1 82 ? -28.983 2.461 34.227 1.00 93.56 82 ASP A O 1
ATOM 699 N N . PHE A 1 83 ? -28.358 1.531 36.172 1.00 91.62 83 PHE A N 1
ATOM 700 C CA . PHE A 1 83 ? -26.986 1.257 35.742 1.00 91.62 83 PHE A CA 1
ATOM 701 C C . PHE A 1 83 ? -26.910 0.149 34.695 1.00 91.62 83 PHE A C 1
ATOM 703 O O . PHE A 1 83 ? -26.193 0.320 33.710 1.00 91.62 83 PHE A O 1
ATOM 710 N N . ILE A 1 84 ? -27.693 -0.922 34.843 1.00 93.25 84 ILE A N 1
ATOM 711 C CA . ILE A 1 84 ? -27.797 -1.982 33.830 1.00 93.25 84 ILE A CA 1
ATOM 712 C C . ILE A 1 84 ? -28.255 -1.386 32.499 1.00 93.25 84 ILE A C 1
ATOM 714 O O . ILE A 1 84 ? -27.581 -1.555 31.486 1.00 93.25 84 ILE A O 1
ATOM 718 N N . ARG A 1 85 ? -29.336 -0.598 32.505 1.00 95.00 85 ARG A N 1
ATOM 719 C CA . ARG A 1 85 ? -29.863 0.037 31.288 1.00 95.00 85 ARG A CA 1
ATOM 720 C C . ARG A 1 85 ? -28.832 0.940 30.607 1.00 95.00 85 ARG A C 1
ATOM 722 O O . ARG A 1 85 ? -28.649 0.875 29.395 1.00 95.00 85 ARG A O 1
ATOM 729 N N . LYS A 1 86 ? -28.125 1.767 31.387 1.00 92.69 86 LYS A N 1
ATOM 730 C CA . LYS A 1 86 ? -27.043 2.621 30.868 1.00 92.69 86 LYS A CA 1
ATOM 731 C C . LYS A 1 86 ? -25.906 1.799 30.262 1.00 92.69 86 LYS A C 1
ATOM 733 O O . LYS A 1 86 ? -25.339 2.219 29.256 1.00 92.69 86 LYS A O 1
ATOM 738 N N . HIS A 1 87 ? -25.573 0.658 30.863 1.00 92.94 87 HIS A N 1
ATOM 739 C CA . HIS A 1 87 ? -24.546 -0.236 30.341 1.00 92.94 87 HIS A CA 1
ATOM 740 C C . HIS A 1 87 ? -24.979 -0.885 29.022 1.00 92.94 87 HIS A C 1
ATOM 742 O O . HIS A 1 87 ? -24.230 -0.831 28.053 1.00 92.94 87 HIS A O 1
ATOM 748 N N . GLU A 1 88 ? -26.211 -1.390 28.932 1.00 95.31 88 GLU A N 1
ATOM 749 C CA . GLU A 1 88 ? -26.764 -1.941 27.685 1.00 95.31 88 GLU A CA 1
ATOM 750 C C . GLU A 1 88 ? -26.763 -0.909 26.544 1.00 95.31 88 GLU A C 1
ATOM 752 O O . GLU A 1 88 ? -26.446 -1.223 25.396 1.00 95.31 88 GLU A O 1
ATOM 757 N N . ASP A 1 89 ? -27.104 0.349 26.833 1.00 94.69 89 ASP A N 1
ATOM 758 C CA . ASP A 1 89 ? -27.067 1.423 25.833 1.00 94.69 89 ASP A CA 1
ATOM 759 C C . ASP A 1 89 ? -25.631 1.773 25.407 1.00 94.69 89 ASP A C 1
ATOM 761 O O . ASP A 1 89 ? -25.368 2.081 24.235 1.00 94.69 89 ASP A O 1
ATOM 765 N N . PHE A 1 90 ? -24.677 1.679 26.333 1.00 92.50 90 PHE A N 1
ATOM 766 C CA . PHE A 1 90 ? -23.259 1.817 26.030 1.00 92.50 90 PHE A CA 1
ATOM 767 C C . PHE A 1 90 ? -22.750 0.675 25.134 1.00 92.50 90 PHE A C 1
ATOM 769 O O . PHE A 1 90 ? -22.092 0.945 24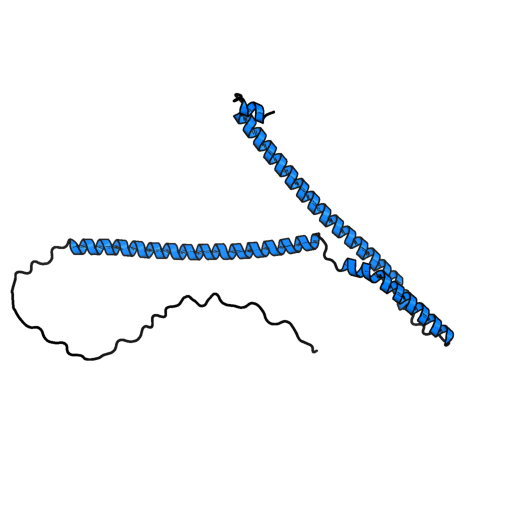.128 1.00 92.50 90 PHE A O 1
ATOM 776 N N . GLU A 1 91 ? -23.118 -0.576 25.417 1.00 94.50 91 GLU A N 1
ATOM 777 C CA . GLU A 1 91 ? -22.777 -1.738 24.584 1.00 94.50 91 GLU A CA 1
ATOM 778 C C . GLU A 1 91 ? -23.321 -1.602 23.157 1.00 94.50 91 GLU A C 1
ATOM 780 O O . GLU A 1 91 ? -22.578 -1.788 22.192 1.00 94.50 91 GLU A O 1
ATOM 785 N N . LYS A 1 92 ? -24.582 -1.178 22.993 1.00 96.31 92 LYS A N 1
ATOM 786 C CA . LYS A 1 92 ? -25.157 -0.886 21.664 1.00 96.31 92 LYS A CA 1
ATOM 787 C C . LYS A 1 92 ? -24.363 0.192 20.928 1.00 96.31 92 LYS A C 1
ATOM 789 O O . LYS A 1 92 ? -24.180 0.118 19.714 1.00 96.31 92 LYS A O 1
ATOM 794 N N . THR A 1 93 ? -23.875 1.196 21.657 1.00 93.31 93 THR A N 1
ATOM 795 C CA . THR A 1 93 ? -23.046 2.263 21.084 1.00 93.31 93 THR A CA 1
ATOM 796 C C . THR A 1 93 ? -21.695 1.727 20.604 1.00 93.31 93 THR A C 1
ATOM 798 O O . THR A 1 93 ? -21.237 2.145 19.539 1.00 93.31 93 THR A O 1
ATOM 801 N N . ILE A 1 94 ? -21.077 0.791 21.339 1.00 93.50 94 ILE A N 1
ATOM 802 C CA . ILE A 1 94 ? -19.863 0.084 20.897 1.00 93.50 94 ILE A CA 1
ATOM 803 C C . ILE A 1 94 ? -20.154 -0.740 19.649 1.00 93.50 94 ILE A C 1
ATOM 805 O O . ILE A 1 94 ? -19.450 -0.598 18.651 1.00 93.50 94 ILE A O 1
ATOM 809 N N . GLN A 1 95 ? -21.218 -1.541 19.673 1.00 95.62 95 GLN A N 1
ATOM 810 C CA . GLN A 1 95 ? -21.599 -2.391 18.550 1.00 95.62 95 GLN A CA 1
ATOM 811 C C . GLN A 1 95 ? -21.832 -1.572 17.272 1.00 95.62 95 GLN A C 1
ATOM 813 O O . GLN A 1 95 ? -21.429 -1.980 16.186 1.00 95.62 95 GLN A O 1
ATOM 818 N N . ALA A 1 96 ? -22.406 -0.372 17.392 1.00 95.06 96 ALA A N 1
ATOM 819 C CA . ALA A 1 96 ? -22.587 0.545 16.269 1.00 95.06 96 ALA A CA 1
ATOM 820 C C . ALA A 1 96 ? -21.268 1.096 15.680 1.00 95.06 96 ALA A C 1
ATOM 822 O O . ALA A 1 96 ? -21.284 1.653 14.583 1.00 95.06 96 ALA A O 1
ATOM 823 N N . GLN A 1 97 ? -20.133 0.988 16.384 1.00 94.31 97 GLN A N 1
ATOM 824 C CA . GLN A 1 97 ? -18.809 1.358 15.864 1.00 94.31 97 GLN A CA 1
ATOM 825 C C . GLN A 1 97 ? -18.025 0.176 15.271 1.00 94.31 97 GLN A C 1
ATOM 827 O O . GLN A 1 97 ? -16.964 0.419 14.695 1.00 94.31 97 GLN A O 1
ATOM 832 N N . GLU A 1 98 ? -18.512 -1.067 15.369 1.00 95.06 98 GLU A N 1
ATOM 833 C CA . GLU A 1 98 ? -17.773 -2.279 14.967 1.00 95.06 98 GLU A CA 1
ATOM 834 C C . GLU A 1 98 ? -17.238 -2.199 13.528 1.00 95.06 98 GLU A C 1
ATOM 836 O O . GLU A 1 98 ? -16.073 -2.500 13.268 1.00 95.06 98 GLU A O 1
ATOM 841 N N . ASP A 1 99 ? -18.040 -1.682 12.594 1.00 95.38 99 ASP A N 1
ATOM 842 C CA . ASP A 1 99 ? -17.633 -1.527 11.193 1.00 95.38 99 ASP A CA 1
ATOM 843 C C . ASP A 1 99 ? -16.401 -0.624 11.028 1.00 95.38 99 ASP A C 1
ATOM 845 O O . ASP A 1 99 ? -15.554 -0.865 10.164 1.00 95.38 99 ASP A O 1
ATOM 849 N N . LYS A 1 100 ? -16.247 0.396 11.883 1.00 94.31 100 LYS A N 1
ATOM 850 C CA . LYS A 1 100 ? -15.068 1.275 11.869 1.00 94.31 100 LYS A CA 1
ATOM 851 C C . LYS A 1 100 ? -13.831 0.556 12.396 1.00 94.31 100 LYS A C 1
ATOM 853 O O . LYS A 1 100 ? -12.755 0.714 11.824 1.00 94.31 100 LYS A O 1
ATOM 858 N N . PHE A 1 101 ? -13.979 -0.275 13.429 1.00 94.44 101 PHE A N 1
ATOM 859 C CA . PHE A 1 101 ? -12.896 -1.148 13.892 1.00 94.44 101 PHE A CA 1
ATOM 860 C C . PHE A 1 101 ? -12.481 -2.131 12.798 1.00 94.44 101 PHE A C 1
ATOM 862 O O . PHE A 1 101 ? -11.292 -2.312 12.534 1.00 94.44 101 PHE A O 1
ATOM 869 N N . HIS A 1 102 ? -13.450 -2.737 12.112 1.00 95.19 102 HIS A N 1
ATOM 870 C CA . HIS A 1 102 ? -13.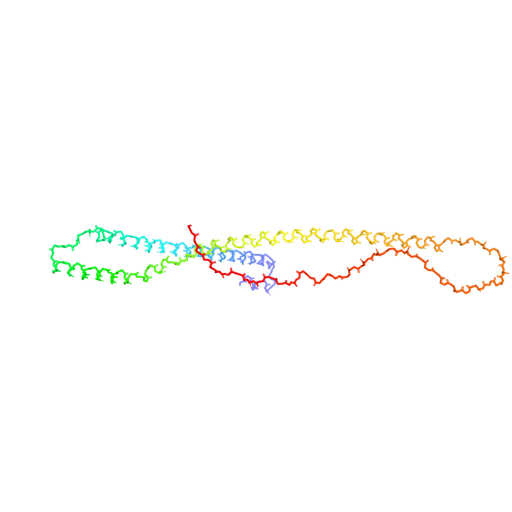185 -3.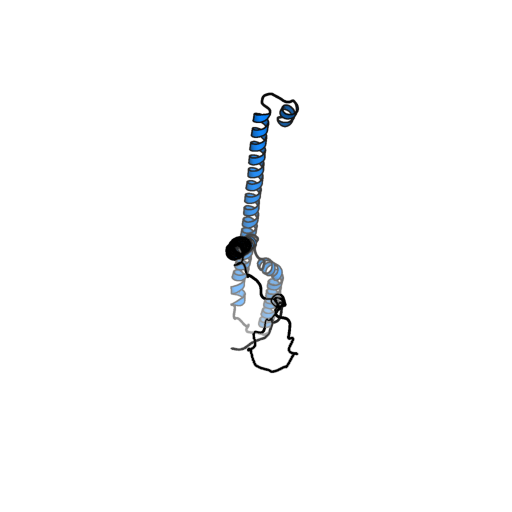635 10.994 1.00 95.19 102 HIS A CA 1
ATOM 871 C C . HIS A 1 102 ? -12.478 -2.939 9.827 1.00 95.19 102 HIS A C 1
ATOM 873 O O . HIS A 1 102 ? -11.550 -3.520 9.260 1.00 95.19 102 HIS A O 1
ATOM 879 N N . ALA A 1 103 ? -12.841 -1.695 9.506 1.00 93.56 103 ALA A N 1
ATOM 880 C CA . ALA A 1 103 ? -12.171 -0.915 8.468 1.00 93.56 103 ALA A CA 1
ATOM 881 C C . ALA A 1 103 ? -10.668 -0.718 8.750 1.00 93.56 103 ALA A C 1
ATOM 883 O O . ALA A 1 103 ? -9.866 -0.746 7.815 1.00 93.56 103 ALA A O 1
ATOM 884 N N . LEU A 1 104 ? -10.269 -0.610 10.022 1.00 95.69 104 LEU A N 1
ATOM 885 C CA . LEU A 1 104 ? -8.868 -0.467 10.435 1.00 95.69 104 LEU A CA 1
ATOM 886 C C . LEU A 1 104 ? -8.074 -1.782 10.476 1.00 95.69 104 LEU A C 1
ATOM 888 O O . LEU A 1 104 ? -6.858 -1.757 10.635 1.00 95.69 104 LEU A O 1
ATOM 892 N N . ARG A 1 105 ? -8.712 -2.943 10.286 1.00 95.44 105 ARG A N 1
ATOM 893 C CA . ARG A 1 105 ? -7.996 -4.234 10.198 1.00 95.44 105 ARG A CA 1
ATOM 894 C C . ARG A 1 105 ? -7.296 -4.448 8.854 1.00 95.44 105 ARG A C 1
ATOM 896 O O . ARG A 1 105 ? -6.599 -5.448 8.676 1.00 95.44 105 ARG A O 1
ATOM 903 N N . ARG A 1 106 ? -7.534 -3.568 7.881 1.00 95.94 106 ARG A N 1
ATOM 904 C CA . ARG A 1 106 ? -6.943 -3.650 6.543 1.00 95.94 106 ARG A CA 1
ATOM 905 C C . ARG A 1 106 ? -5.460 -3.274 6.562 1.00 95.94 106 ARG A C 1
ATOM 907 O O . ARG A 1 106 ? -5.015 -2.502 7.396 1.00 95.94 106 ARG A O 1
ATOM 914 N N . ILE A 1 107 ? -4.738 -3.756 5.556 1.00 96.06 107 ILE A N 1
ATOM 915 C CA . ILE A 1 107 ? -3.362 -3.344 5.253 1.00 96.06 107 ILE A CA 1
ATOM 916 C C . ILE A 1 107 ? -3.413 -2.189 4.245 1.00 96.06 107 ILE A C 1
ATOM 918 O O . ILE A 1 107 ? -4.183 -2.250 3.277 1.00 96.06 107 ILE A O 1
ATOM 922 N N . THR A 1 108 ? -2.597 -1.160 4.453 1.00 98.06 108 THR A N 1
ATOM 923 C CA . THR A 1 108 ? -2.474 -0.006 3.552 1.00 98.06 108 THR A CA 1
ATOM 924 C C . THR A 1 108 ? -1.815 -0.382 2.222 1.00 98.06 108 THR A C 1
ATOM 926 O O . THR A 1 108 ? -1.125 -1.399 2.079 1.00 98.06 108 THR A O 1
ATOM 929 N N . LEU A 1 109 ? -2.006 0.454 1.204 1.00 97.88 109 LEU A N 1
ATOM 930 C CA . LEU A 1 109 ? -1.357 0.281 -0.094 1.00 97.88 109 LEU A CA 1
ATOM 931 C C . LEU A 1 109 ? 0.171 0.341 0.014 1.00 97.88 109 LEU A C 1
ATOM 933 O O . LEU A 1 109 ? 0.849 -0.400 -0.700 1.00 97.88 109 LEU A O 1
ATOM 937 N N . LEU A 1 110 ? 0.700 1.178 0.911 1.00 97.75 110 LEU A N 1
ATOM 938 C CA . LEU A 1 110 ? 2.137 1.300 1.147 1.00 97.75 110 LEU A CA 1
ATOM 939 C C . LEU A 1 110 ? 2.716 0.012 1.742 1.00 97.75 110 LEU A C 1
ATOM 941 O O . LEU A 1 110 ? 3.685 -0.527 1.213 1.00 97.75 110 LEU A O 1
ATOM 945 N N . GLU A 1 111 ? 2.089 -0.529 2.787 1.00 97.19 111 GLU A N 1
ATOM 946 C CA . GLU A 1 111 ? 2.504 -1.799 3.396 1.00 97.19 111 GLU A CA 1
ATOM 947 C C . GLU A 1 111 ? 2.431 -2.953 2.388 1.00 97.19 111 GLU A C 1
ATOM 949 O O . GLU A 1 111 ? 3.353 -3.763 2.285 1.00 97.19 111 GLU A O 1
ATOM 954 N N . ARG A 1 112 ? 1.374 -2.999 1.567 1.00 97.12 112 ARG A N 1
ATOM 955 C CA . ARG A 1 112 ? 1.249 -3.996 0.496 1.00 97.12 112 ARG A CA 1
ATOM 956 C C . ARG A 1 112 ? 2.347 -3.849 -0.562 1.00 97.12 112 ARG A C 1
ATOM 958 O O . ARG A 1 112 ? 2.848 -4.858 -1.056 1.00 97.12 112 ARG A O 1
ATOM 965 N N . ALA A 1 113 ? 2.696 -2.622 -0.946 1.00 95.62 113 ALA A N 1
ATOM 966 C CA . ALA A 1 113 ? 3.772 -2.365 -1.900 1.00 95.62 113 ALA A CA 1
ATOM 967 C C . ALA A 1 113 ? 5.130 -2.802 -1.334 1.00 95.62 113 ALA A C 1
ATOM 969 O O . ALA A 1 113 ? 5.897 -3.466 -2.031 1.00 95.62 113 ALA A O 1
ATOM 970 N N . PHE A 1 114 ? 5.380 -2.511 -0.057 1.00 96.81 114 PHE A N 1
ATOM 971 C CA . PHE A 1 114 ? 6.586 -2.929 0.649 1.00 96.81 114 PHE A CA 1
ATOM 972 C C . PHE A 1 114 ? 6.710 -4.456 0.730 1.00 96.81 114 PHE A C 1
ATOM 974 O O . PHE A 1 114 ? 7.755 -5.006 0.387 1.00 96.81 114 PHE A O 1
ATOM 981 N N . GLN A 1 115 ? 5.627 -5.160 1.073 1.00 96.75 115 GLN A N 1
ATOM 982 C CA . GLN A 1 115 ? 5.599 -6.625 1.092 1.00 96.75 115 GLN A CA 1
ATOM 983 C C . GLN A 1 115 ? 5.944 -7.222 -0.283 1.00 96.75 115 GLN A C 1
ATOM 985 O O . GLN A 1 115 ? 6.802 -8.097 -0.393 1.00 96.75 115 GLN A O 1
ATOM 990 N N . LYS A 1 116 ? 5.338 -6.701 -1.358 1.00 96.56 116 LYS A N 1
ATOM 991 C CA . LYS A 1 116 ? 5.649 -7.133 -2.731 1.00 96.56 116 LYS A CA 1
ATOM 992 C C . LYS A 1 116 ? 7.103 -6.871 -3.114 1.00 96.56 116 LYS A C 1
ATOM 994 O O . LYS A 1 116 ? 7.701 -7.680 -3.819 1.00 96.56 116 LYS A O 1
ATOM 999 N N . GLN A 1 117 ? 7.669 -5.747 -2.678 1.00 96.25 117 GLN A N 1
ATOM 1000 C CA . GLN A 1 117 ? 9.070 -5.421 -2.930 1.00 96.25 117 GLN A CA 1
ATOM 1001 C C . GLN A 1 117 ? 10.002 -6.439 -2.262 1.00 96.25 117 GLN A C 1
ATOM 1003 O O . GLN A 1 117 ? 10.920 -6.932 -2.914 1.00 96.25 117 GLN A O 1
ATOM 1008 N N . GLN A 1 118 ? 9.737 -6.800 -1.005 1.00 97.38 118 GLN A N 1
ATOM 1009 C CA . GLN A 1 118 ? 10.511 -7.821 -0.296 1.00 97.38 118 GLN A CA 1
ATOM 1010 C C . GLN A 1 118 ? 10.419 -9.190 -0.978 1.00 97.38 118 GLN A C 1
ATOM 1012 O O . GLN A 1 118 ? 11.431 -9.867 -1.156 1.00 97.38 118 GLN A O 1
ATOM 1017 N N . GLU A 1 119 ? 9.219 -9.593 -1.403 1.00 97.19 119 GLU A N 1
ATOM 1018 C CA . GLU A 1 119 ? 9.010 -10.844 -2.139 1.00 97.19 119 GLU A CA 1
ATOM 1019 C C . GLU A 1 119 ? 9.782 -10.861 -3.462 1.00 97.19 119 GLU A C 1
ATOM 1021 O O . GLU A 1 119 ? 10.455 -11.846 -3.774 1.00 97.19 119 GLU A O 1
ATOM 1026 N N . ALA A 1 120 ? 9.739 -9.760 -4.215 1.00 97.38 120 ALA A N 1
ATOM 1027 C CA . ALA A 1 120 ? 10.470 -9.623 -5.468 1.00 97.38 120 ALA A CA 1
ATOM 1028 C C . ALA A 1 120 ? 11.992 -9.674 -5.258 1.00 97.38 120 ALA A C 1
ATOM 1030 O O . ALA A 1 120 ? 12.692 -10.343 -6.018 1.00 97.38 120 ALA A O 1
ATOM 1031 N N . GLU A 1 121 ? 12.509 -9.018 -4.216 1.00 97.38 121 GLU A N 1
ATOM 1032 C CA . GLU A 1 121 ? 13.934 -9.050 -3.874 1.00 97.38 121 GLU A CA 1
ATOM 1033 C C . GLU A 1 121 ? 14.390 -10.464 -3.490 1.00 97.38 121 GLU A C 1
ATOM 1035 O O . GLU A 1 121 ? 15.406 -10.960 -3.987 1.00 97.38 121 GLU A O 1
ATOM 1040 N N . MET A 1 122 ? 13.614 -11.152 -2.652 1.00 97.06 122 MET A N 1
ATOM 1041 C CA . MET A 1 122 ? 13.898 -12.529 -2.252 1.00 97.06 122 MET A CA 1
ATOM 1042 C C . MET A 1 122 ? 13.860 -13.486 -3.446 1.00 97.06 122 MET A C 1
ATOM 1044 O O . MET A 1 122 ? 14.760 -14.319 -3.596 1.00 97.06 122 MET A O 1
ATOM 1048 N N . ALA A 1 123 ? 12.871 -13.337 -4.330 1.00 97.69 123 ALA A N 1
ATOM 1049 C CA . ALA A 1 123 ? 12.768 -14.115 -5.559 1.00 97.69 123 ALA A CA 1
ATOM 1050 C C . ALA A 1 123 ? 13.953 -13.851 -6.502 1.00 97.69 123 ALA A C 1
ATOM 1052 O O . ALA A 1 123 ? 14.547 -14.797 -7.019 1.00 97.69 123 ALA A O 1
ATOM 1053 N N . ALA A 1 124 ? 14.357 -12.588 -6.677 1.00 97.56 124 ALA A N 1
ATOM 1054 C CA . ALA A 1 124 ? 15.517 -12.223 -7.488 1.00 97.56 124 ALA A CA 1
ATOM 1055 C C . ALA A 1 124 ? 16.812 -12.826 -6.926 1.00 97.56 124 ALA A C 1
ATOM 1057 O O . ALA A 1 124 ? 17.622 -13.379 -7.671 1.00 97.56 124 ALA A O 1
ATOM 1058 N N . ARG A 1 125 ? 16.985 -12.799 -5.601 1.00 97.19 125 ARG A N 1
ATOM 1059 C CA . ARG A 1 125 ? 18.143 -13.398 -4.930 1.00 97.19 125 ARG A CA 1
ATOM 1060 C C . ARG A 1 125 ? 18.192 -14.914 -5.098 1.00 97.19 125 ARG A C 1
ATOM 1062 O O . ARG A 1 125 ? 19.279 -15.475 -5.235 1.00 97.19 125 ARG A O 1
ATOM 1069 N N . GLN A 1 126 ? 17.041 -15.578 -5.070 1.00 96.94 126 GLN A N 1
ATOM 1070 C CA . GLN A 1 126 ? 16.949 -17.015 -5.308 1.00 96.94 126 GLN A CA 1
ATOM 1071 C C . GLN A 1 126 ? 17.265 -17.358 -6.770 1.00 96.94 126 GLN A C 1
ATOM 1073 O O . GLN A 1 126 ? 18.109 -18.216 -7.025 1.00 96.94 126 GLN A O 1
ATOM 1078 N N . ALA A 1 127 ? 16.673 -16.630 -7.719 1.00 97.44 127 ALA A N 1
ATOM 1079 C CA . ALA A 1 127 ? 16.930 -16.811 -9.145 1.00 97.44 127 ALA A CA 1
ATOM 1080 C C . ALA A 1 127 ? 18.410 -16.587 -9.503 1.00 97.44 127 ALA A C 1
ATOM 1082 O O . ALA A 1 127 ? 18.974 -17.340 -10.296 1.00 97.44 127 ALA A O 1
ATOM 1083 N N . GLU A 1 128 ? 19.066 -15.598 -8.886 1.00 96.25 128 GLU A N 1
ATOM 1084 C CA . GLU A 1 128 ? 20.495 -15.349 -9.092 1.00 96.25 128 GLU A CA 1
ATOM 1085 C C . GLU A 1 128 ? 21.354 -16.525 -8.615 1.00 96.25 128 GLU A C 1
ATOM 1087 O O . GLU A 1 128 ? 22.233 -16.986 -9.343 1.00 96.25 128 GLU A O 1
ATOM 1092 N N . LYS A 1 129 ? 21.073 -17.067 -7.422 1.00 97.25 129 LYS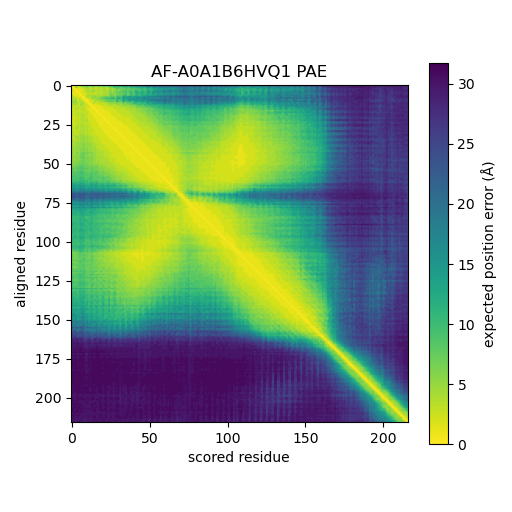 A N 1
ATOM 1093 C CA . LYS A 1 129 ? 21.780 -18.250 -6.904 1.00 97.25 129 LYS A CA 1
ATOM 1094 C C . LYS A 1 129 ? 21.635 -19.446 -7.842 1.00 97.25 129 LYS A C 1
ATOM 1096 O O . LYS A 1 129 ? 22.630 -20.097 -8.154 1.00 97.25 129 LYS A O 1
ATOM 1101 N N . GLU A 1 130 ? 20.420 -19.707 -8.319 1.00 97.12 130 GLU A N 1
ATOM 1102 C CA . GLU A 1 130 ? 20.142 -20.800 -9.255 1.00 97.12 130 GLU A CA 1
ATOM 1103 C C . GLU A 1 130 ? 20.847 -20.603 -10.599 1.00 97.12 130 GLU A C 1
ATOM 1105 O O . GLU A 1 130 ? 21.366 -21.560 -11.176 1.00 97.12 130 GLU A O 1
ATOM 1110 N N . ARG A 1 131 ? 20.911 -19.362 -11.095 1.00 96.75 131 ARG A N 1
ATOM 1111 C CA . ARG A 1 131 ? 21.623 -19.024 -12.331 1.00 96.75 131 ARG A CA 1
ATOM 1112 C C . ARG A 1 131 ? 23.121 -19.280 -12.197 1.00 96.75 131 ARG A C 1
ATOM 1114 O O . ARG A 1 131 ? 23.696 -19.951 -13.053 1.00 96.75 131 ARG A O 1
ATOM 1121 N N . VAL A 1 132 ? 23.731 -18.811 -11.109 1.00 97.50 132 VAL A N 1
ATOM 1122 C CA . VAL A 1 132 ? 25.157 -19.032 -10.818 1.00 97.50 132 VAL A CA 1
ATOM 1123 C C . VAL A 1 132 ? 25.466 -20.524 -10.672 1.00 97.50 132 VAL A C 1
ATOM 1125 O O . VAL A 1 132 ? 26.464 -21.017 -11.201 1.00 97.50 132 VAL A O 1
ATOM 1128 N N . GLU A 1 133 ? 24.613 -21.279 -9.978 1.00 96.25 133 GLU A N 1
ATOM 1129 C CA . GLU A 1 133 ? 24.795 -22.723 -9.831 1.00 96.25 133 GLU A CA 1
ATOM 1130 C C . GLU A 1 133 ? 24.675 -23.460 -11.171 1.00 96.25 133 GLU A C 1
ATOM 1132 O O . GLU A 1 133 ? 25.499 -24.332 -11.476 1.00 96.25 133 GLU A O 1
ATOM 1137 N N . ARG A 1 134 ? 23.700 -23.073 -12.001 1.00 96.44 134 ARG A N 1
ATOM 1138 C CA . ARG A 1 134 ? 23.515 -23.614 -13.351 1.00 96.44 134 ARG A CA 1
ATOM 1139 C C . ARG A 1 134 ? 24.739 -23.363 -14.222 1.00 96.44 134 ARG A C 1
ATOM 1141 O O . ARG A 1 134 ? 25.264 -24.313 -14.798 1.00 96.44 134 ARG A O 1
ATOM 1148 N N . GLU A 1 135 ? 25.243 -22.133 -14.252 1.00 96.56 135 GLU A N 1
ATOM 1149 C CA . GLU A 1 135 ? 26.451 -21.780 -15.002 1.00 96.56 135 GLU A CA 1
ATOM 1150 C C . GLU A 1 135 ? 27.665 -22.586 -14.514 1.00 96.56 135 GLU A C 1
ATOM 1152 O O . GLU A 1 135 ? 28.425 -23.144 -15.309 1.00 96.56 135 GLU A O 1
ATOM 1157 N N . ARG A 1 136 ? 27.816 -22.753 -13.194 1.00 97.12 136 ARG A N 1
ATOM 1158 C CA . ARG A 1 136 ? 28.884 -23.577 -12.608 1.00 97.12 136 ARG A CA 1
ATOM 1159 C C . ARG A 1 136 ? 28.783 -25.046 -13.024 1.00 97.12 136 ARG A C 1
ATOM 1161 O O . ARG A 1 136 ? 29.813 -25.708 -13.201 1.00 97.12 136 ARG A O 1
ATOM 1168 N N . LEU A 1 137 ? 27.572 -25.590 -13.127 1.00 96.94 137 LEU A N 1
ATOM 1169 C CA . LEU A 1 137 ? 27.343 -26.959 -13.586 1.00 96.94 137 LEU A CA 1
ATOM 1170 C C . LEU A 1 137 ? 27.627 -27.096 -15.087 1.00 96.94 137 LEU A C 1
ATOM 1172 O O . LEU A 1 137 ? 28.304 -28.040 -15.496 1.00 96.94 137 LEU A O 1
ATOM 1176 N N . GLU A 1 138 ? 27.165 -26.150 -15.899 1.00 96.44 138 GLU A N 1
ATOM 1177 C CA . GLU A 1 138 ? 27.418 -26.105 -17.342 1.00 96.44 138 GLU A CA 1
ATOM 1178 C C . GLU A 1 138 ? 28.910 -25.969 -17.653 1.00 96.44 138 GLU A C 1
ATOM 1180 O O . GLU A 1 138 ? 29.429 -26.702 -18.495 1.00 96.44 138 GLU A O 1
ATOM 1185 N N . ALA A 1 139 ? 29.641 -25.135 -16.912 1.00 96.25 139 ALA A N 1
ATOM 1186 C CA . ALA A 1 139 ? 31.088 -25.010 -17.039 1.00 96.25 139 ALA A CA 1
ATOM 1187 C C . ALA A 1 139 ? 31.812 -26.332 -16.730 1.00 96.25 139 ALA A C 1
ATOM 1189 O O . ALA A 1 139 ? 32.741 -26.712 -17.447 1.00 96.25 139 ALA A O 1
ATOM 1190 N N . ARG A 1 140 ? 31.377 -27.067 -15.694 1.00 95.94 140 ARG A N 1
ATOM 1191 C CA . ARG A 1 140 ? 31.909 -28.408 -15.387 1.00 95.94 140 ARG A CA 1
ATOM 1192 C C . ARG A 1 140 ? 31.622 -29.399 -16.515 1.00 95.94 140 ARG A C 1
ATOM 1194 O O . ARG A 1 140 ? 32.542 -30.082 -16.958 1.00 95.94 140 ARG A O 1
ATOM 1201 N N . LYS A 1 141 ? 30.387 -29.428 -17.025 1.00 97.00 141 LYS A N 1
ATOM 1202 C CA . LYS A 1 141 ? 30.001 -30.275 -18.166 1.00 97.00 141 LYS A CA 1
ATOM 1203 C C . LYS A 1 141 ? 30.819 -29.946 -19.416 1.00 97.00 141 LYS A C 1
ATOM 1205 O O . LYS A 1 141 ? 31.311 -30.858 -20.069 1.00 97.00 141 LYS A O 1
ATOM 1210 N N . ARG A 1 142 ? 31.023 -28.662 -19.723 1.00 95.81 142 ARG A N 1
ATOM 1211 C CA . ARG A 1 142 ? 31.811 -28.209 -20.879 1.00 95.81 142 ARG A CA 1
ATOM 1212 C C . ARG A 1 142 ? 33.264 -28.673 -20.793 1.00 95.81 142 ARG A C 1
ATOM 1214 O O . ARG A 1 142 ? 33.784 -29.194 -21.775 1.00 95.81 142 ARG A O 1
ATOM 1221 N N . LYS A 1 143 ? 33.895 -28.532 -19.621 1.00 96.06 143 LYS A N 1
ATOM 1222 C CA . LYS A 1 143 ? 35.262 -29.025 -19.383 1.00 96.06 143 LYS A CA 1
ATOM 1223 C C . LYS A 1 143 ? 35.359 -30.540 -19.572 1.00 96.06 143 LYS A C 1
ATOM 1225 O O . LYS A 1 143 ? 36.281 -31.002 -20.237 1.00 96.06 143 LYS A O 1
ATOM 1230 N N . GLU A 1 144 ? 34.398 -31.297 -19.045 1.00 93.75 144 GLU A N 1
ATOM 1231 C CA . GLU A 1 144 ? 34.388 -32.758 -19.182 1.00 93.75 144 GLU A CA 1
ATOM 1232 C C . GLU A 1 144 ? 34.173 -33.203 -20.637 1.00 93.75 144 GLU A C 1
ATOM 1234 O O . GLU A 1 144 ? 34.901 -34.054 -21.142 1.00 93.75 144 GLU A O 1
ATOM 1239 N N . VAL A 1 145 ? 33.241 -32.571 -21.359 1.00 95.50 145 VAL A N 1
ATOM 1240 C CA . VAL A 1 145 ? 33.021 -32.831 -22.793 1.00 95.50 145 VAL A CA 1
ATOM 1241 C C . VAL A 1 145 ? 34.282 -32.542 -23.607 1.00 95.50 145 VAL A C 1
ATOM 1243 O O . VAL A 1 145 ? 34.630 -33.319 -24.499 1.00 95.50 145 VAL A O 1
ATOM 1246 N N . GLN A 1 146 ? 34.994 -31.457 -23.294 1.00 93.06 146 GLN A N 1
ATOM 1247 C CA . GLN A 1 146 ? 36.244 -31.118 -23.966 1.00 93.06 146 GLN A CA 1
ATOM 1248 C C . GLN A 1 146 ? 37.338 -32.158 -23.684 1.00 93.06 146 GLN A C 1
ATOM 1250 O O . GLN A 1 146 ? 37.946 -32.656 -24.629 1.00 93.06 146 GLN A O 1
ATOM 1255 N N . ARG A 1 147 ? 37.491 -32.596 -22.424 1.00 95.44 147 ARG A N 1
ATOM 1256 C CA . ARG A 1 147 ? 38.414 -33.678 -22.035 1.00 95.44 147 ARG A CA 1
ATOM 1257 C C . ARG A 1 147 ? 38.160 -34.966 -22.830 1.00 95.44 147 ARG A C 1
ATOM 1259 O O . ARG A 1 147 ? 39.096 -35.524 -23.398 1.00 95.44 147 ARG A O 1
ATOM 1266 N N . ILE A 1 148 ? 36.902 -35.411 -22.908 1.00 93.19 148 ILE A N 1
ATOM 1267 C CA . ILE A 1 148 ? 36.497 -36.622 -23.649 1.00 93.19 148 ILE A CA 1
ATOM 1268 C C . ILE A 1 148 ? 36.764 -36.463 -25.154 1.00 93.19 148 ILE A C 1
ATOM 1270 O O . ILE A 1 148 ? 37.141 -37.416 -25.836 1.00 93.19 148 ILE A O 1
ATOM 1274 N N . THR A 1 149 ? 36.547 -35.270 -25.703 1.00 93.50 149 THR A N 1
ATOM 1275 C CA . THR A 1 149 ? 36.783 -34.991 -27.128 1.00 93.50 149 THR A CA 1
ATOM 1276 C C . THR A 1 149 ? 38.274 -35.052 -27.464 1.00 93.50 149 THR A C 1
ATOM 1278 O O . THR A 1 149 ? 38.655 -35.709 -28.433 1.00 93.50 149 THR A O 1
ATOM 1281 N N . ASP A 1 150 ? 39.126 -34.462 -26.625 1.00 91.44 150 ASP A N 1
ATOM 1282 C CA . ASP A 1 150 ? 40.583 -34.513 -26.785 1.00 91.44 150 ASP A CA 1
ATOM 1283 C C . ASP A 1 150 ? 41.156 -35.924 -26.604 1.00 91.44 150 ASP A C 1
ATOM 1285 O O . ASP A 1 150 ? 42.158 -36.274 -27.233 1.00 91.44 150 ASP A O 1
ATOM 1289 N N . GLU A 1 151 ? 40.546 -36.733 -25.734 1.00 91.00 151 GLU A N 1
ATOM 1290 C CA . GLU A 1 151 ? 40.895 -38.143 -25.538 1.00 91.00 151 GLU A CA 1
ATOM 1291 C C . GLU A 1 151 ? 40.533 -38.979 -26.772 1.00 91.00 151 GLU A C 1
ATOM 1293 O O . GLU A 1 151 ? 41.396 -39.678 -27.305 1.00 91.00 151 GLU A O 1
ATOM 1298 N N . ARG A 1 152 ? 39.314 -38.818 -27.308 1.00 88.31 152 ARG A N 1
ATOM 1299 C CA . ARG A 1 152 ? 38.877 -39.482 -28.550 1.00 88.31 152 ARG A CA 1
ATOM 1300 C C . ARG A 1 152 ? 39.740 -39.107 -29.755 1.00 88.31 152 ARG A C 1
ATOM 1302 O O . ARG A 1 152 ? 40.088 -39.983 -30.543 1.00 88.31 152 ARG A O 1
ATOM 1309 N N . ARG A 1 153 ? 40.129 -37.832 -29.891 1.00 89.62 153 ARG A N 1
ATOM 1310 C CA . ARG A 1 153 ? 41.034 -37.380 -30.964 1.00 89.62 153 ARG A CA 1
ATOM 1311 C C . ARG A 1 153 ? 42.393 -38.081 -30.882 1.00 89.62 153 ARG A C 1
ATOM 1313 O O . ARG A 1 153 ? 42.848 -38.648 -31.871 1.00 89.62 153 ARG A O 1
ATOM 1320 N N . ARG A 1 154 ? 43.010 -38.091 -29.693 1.00 87.38 154 ARG A N 1
ATOM 1321 C CA . ARG A 1 154 ? 44.302 -38.761 -29.455 1.00 87.38 154 ARG A CA 1
ATOM 1322 C C . ARG A 1 154 ? 44.227 -40.271 -29.673 1.00 87.38 154 ARG A C 1
ATOM 1324 O O . ARG A 1 154 ? 45.178 -40.865 -30.173 1.00 87.38 154 ARG A O 1
ATOM 1331 N N . GLU A 1 155 ? 43.121 -40.909 -29.301 1.00 80.50 155 GLU A N 1
ATOM 1332 C CA . GLU A 1 155 ? 42.905 -42.331 -29.577 1.00 80.50 155 GLU A CA 1
ATOM 1333 C C . GLU A 1 155 ? 42.795 -42.609 -31.084 1.00 80.50 155 GLU A C 1
ATOM 1335 O O . GLU A 1 155 ? 43.408 -43.559 -31.570 1.00 80.50 155 GLU A O 1
ATOM 1340 N N . GLY A 1 156 ? 42.087 -41.757 -31.834 1.00 84.62 156 GLY A N 1
ATOM 1341 C CA . GLY A 1 156 ? 42.023 -41.831 -33.296 1.00 84.62 156 GLY A CA 1
ATOM 1342 C C . GLY A 1 156 ? 43.404 -41.746 -33.955 1.00 84.62 156 GLY A C 1
ATOM 1343 O O . GLY A 1 156 ? 43.742 -42.591 -34.781 1.00 84.62 156 GLY A O 1
ATOM 1344 N N . GLU A 1 157 ? 44.239 -40.799 -33.519 1.00 81.38 157 GLU A N 1
ATOM 1345 C CA . GLU A 1 157 ? 45.628 -40.654 -33.988 1.00 81.38 157 GLU A CA 1
ATOM 1346 C C . GLU A 1 157 ? 46.479 -41.896 -33.669 1.00 81.38 157 GLU A C 1
ATOM 1348 O O . GLU A 1 157 ? 47.236 -42.376 -34.514 1.00 81.38 157 GLU A O 1
ATOM 1353 N N . ARG A 1 158 ? 46.326 -42.478 -32.470 1.00 80.38 158 ARG A N 1
ATOM 1354 C CA . ARG A 1 158 ? 47.015 -43.726 -32.089 1.00 80.38 158 ARG A CA 1
ATOM 1355 C C . ARG A 1 158 ? 46.587 -44.917 -32.944 1.00 80.38 158 ARG A C 1
ATOM 1357 O O . ARG A 1 158 ? 47.432 -45.748 -33.270 1.00 80.38 158 ARG A O 1
ATOM 1364 N N . ARG A 1 159 ? 45.301 -45.020 -33.292 1.00 73.25 159 ARG A N 1
ATOM 1365 C CA . ARG A 1 159 ? 44.781 -46.089 -34.162 1.00 73.25 159 ARG A CA 1
ATOM 1366 C C . ARG A 1 159 ? 45.333 -45.957 -35.583 1.00 73.25 159 ARG A C 1
ATOM 1368 O O . ARG A 1 159 ? 45.903 -46.925 -36.075 1.00 73.25 159 ARG A O 1
ATOM 1375 N N . GLN A 1 160 ? 45.309 -44.757 -36.167 1.00 69.00 160 GLN A N 1
ATOM 1376 C CA . GLN A 1 160 ? 45.935 -44.492 -37.471 1.00 69.00 160 GLN A CA 1
ATOM 1377 C C . GLN A 1 160 ? 47.442 -44.783 -37.479 1.00 69.00 160 GLN A C 1
ATOM 1379 O O . GLN A 1 160 ? 47.958 -45.367 -38.430 1.00 69.00 160 GLN A O 1
ATOM 1384 N N . GLY A 1 161 ? 48.162 -44.420 -36.413 1.00 64.56 161 GLY A N 1
ATOM 1385 C CA . GLY A 1 161 ? 49.589 -44.727 -36.285 1.00 64.56 161 GLY A CA 1
ATOM 1386 C C . GLY A 1 161 ? 49.889 -46.222 -36.119 1.00 64.56 161 GLY A C 1
ATOM 1387 O O . GLY A 1 161 ? 50.986 -46.669 -36.451 1.00 64.56 161 GLY A O 1
ATOM 1388 N N . ARG A 1 162 ? 48.928 -47.012 -35.622 1.00 60.47 162 ARG A N 1
ATOM 1389 C CA . ARG A 1 162 ? 49.036 -48.475 -35.525 1.00 60.47 162 ARG A CA 1
ATOM 1390 C C . ARG A 1 162 ? 48.704 -49.165 -36.851 1.00 60.47 162 ARG A C 1
ATOM 1392 O O . ARG A 1 162 ? 49.330 -50.174 -37.146 1.00 60.47 162 ARG A O 1
ATOM 1399 N N . GLU A 1 163 ? 47.796 -48.604 -37.649 1.00 57.19 163 GLU A N 1
ATOM 1400 C CA . GLU A 1 163 ? 47.489 -49.063 -39.015 1.00 57.19 163 GLU A CA 1
ATOM 1401 C C . GLU A 1 163 ? 48.607 -48.741 -40.027 1.00 57.19 163 GLU A C 1
ATOM 1403 O O . GLU A 1 163 ? 48.744 -49.447 -41.019 1.00 57.19 163 GLU A O 1
ATOM 1408 N N . GLN A 1 164 ? 49.448 -47.730 -39.769 1.00 54.09 164 GLN A N 1
ATOM 1409 C CA . GLN A 1 164 ? 50.587 -47.359 -40.631 1.00 54.09 164 GLN A CA 1
ATOM 1410 C C . GLN A 1 164 ? 51.915 -48.061 -40.295 1.00 54.09 164 GLN A C 1
ATOM 1412 O O . GLN A 1 164 ? 52.899 -47.875 -41.011 1.00 54.09 164 GLN A O 1
ATOM 1417 N N . ARG A 1 165 ? 51.991 -48.870 -39.227 1.00 51.03 165 ARG A N 1
ATOM 1418 C CA . ARG A 1 165 ? 53.172 -49.719 -38.998 1.00 51.03 165 ARG A CA 1
ATOM 1419 C C . ARG A 1 165 ? 53.086 -50.946 -39.914 1.00 51.03 165 ARG A C 1
ATOM 1421 O O . ARG A 1 165 ? 52.095 -51.668 -39.805 1.00 51.03 165 ARG A O 1
ATOM 1428 N N . PRO A 1 166 ? 54.103 -51.238 -40.750 1.00 50.97 166 PRO A N 1
ATOM 1429 C CA . PRO A 1 166 ? 54.175 -52.532 -41.410 1.00 50.97 166 PRO A CA 1
ATOM 1430 C C . PRO A 1 166 ? 54.254 -53.589 -40.308 1.00 50.97 166 PRO A C 1
ATOM 1432 O O . PRO A 1 166 ? 55.085 -53.483 -39.399 1.00 50.97 166 PRO A O 1
ATOM 1435 N N . GLY A 1 167 ? 53.349 -54.568 -40.338 1.00 52.06 167 GLY A N 1
ATOM 1436 C CA . GLY A 1 167 ? 53.483 -55.749 -39.492 1.00 52.06 167 GLY A CA 1
ATOM 1437 C C . GLY A 1 167 ? 54.835 -56.418 -39.766 1.00 52.06 167 GLY A C 1
ATOM 1438 O O . GLY A 1 167 ? 55.329 -56.319 -40.891 1.00 52.06 167 GLY A O 1
ATOM 1439 N N . PRO A 1 168 ? 55.465 -57.066 -38.772 1.00 49.59 168 PRO A N 1
ATOM 1440 C CA . PRO A 1 168 ? 56.649 -57.861 -39.053 1.00 49.59 168 PRO A CA 1
ATOM 1441 C C . PRO A 1 168 ? 56.271 -58.915 -40.097 1.00 49.59 168 PRO A C 1
ATOM 1443 O O . PRO A 1 168 ? 55.287 -59.636 -39.920 1.00 49.59 168 PRO A O 1
ATOM 1446 N N . GLU A 1 169 ? 57.023 -58.954 -41.196 1.00 47.03 169 GLU A N 1
ATOM 1447 C CA . GLU A 1 169 ? 56.912 -59.989 -42.217 1.00 47.03 169 GLU A CA 1
ATOM 1448 C C . GLU A 1 169 ? 57.074 -61.352 -41.539 1.00 47.03 169 GLU A C 1
ATOM 1450 O O . GLU A 1 169 ? 58.161 -61.732 -41.102 1.00 47.03 169 GLU A O 1
ATOM 1455 N N . HIS A 1 170 ? 55.969 -62.082 -41.405 1.00 41.97 170 HIS A N 1
ATOM 1456 C CA . HIS A 1 170 ? 56.016 -63.470 -40.991 1.00 41.97 170 HIS A CA 1
ATOM 1457 C C . HIS A 1 170 ? 56.248 -64.311 -42.246 1.00 41.97 170 HIS A C 1
ATOM 1459 O O . HIS A 1 170 ? 55.316 -64.612 -42.991 1.00 41.97 170 HIS A O 1
ATOM 1465 N N . ASN A 1 171 ? 57.514 -64.664 -42.492 1.00 43.41 171 ASN A N 1
ATOM 1466 C CA . ASN A 1 171 ? 57.848 -65.781 -43.371 1.00 43.41 171 ASN A CA 1
ATOM 1467 C C . ASN A 1 171 ? 57.224 -67.056 -42.798 1.00 43.41 171 ASN A C 1
ATOM 1469 O O . ASN A 1 171 ? 57.302 -67.312 -41.594 1.00 43.41 171 ASN A O 1
ATOM 1473 N N . GLY A 1 172 ? 56.547 -67.787 -43.679 1.00 38.72 172 GLY A N 1
ATOM 1474 C CA . GLY A 1 172 ? 55.551 -68.779 -43.317 1.00 38.72 172 GLY A CA 1
ATOM 1475 C C . GLY A 1 172 ? 56.078 -70.037 -42.637 1.00 38.72 172 GLY A C 1
ATOM 1476 O O . GLY A 1 172 ? 57.186 -70.502 -42.883 1.00 38.72 172 GLY A O 1
ATOM 1477 N N . ALA A 1 173 ? 55.178 -70.642 -41.873 1.00 34.94 173 ALA A N 1
ATOM 1478 C CA . ALA A 1 173 ? 55.008 -72.082 -41.830 1.00 34.94 173 ALA A CA 1
ATOM 1479 C C . ALA A 1 173 ? 53.507 -72.350 -41.670 1.00 34.94 173 ALA A C 1
ATOM 1481 O O . ALA A 1 173 ? 52.891 -71.994 -40.668 1.00 34.94 173 ALA A O 1
ATOM 1482 N N . THR A 1 174 ? 52.905 -72.915 -42.712 1.00 43.72 174 THR A N 1
ATOM 1483 C CA . THR A 1 174 ? 51.615 -73.587 -42.616 1.00 43.72 174 THR A CA 1
ATOM 1484 C C . THR A 1 174 ? 51.842 -74.868 -41.824 1.00 43.72 174 THR A C 1
ATOM 1486 O O . THR A 1 174 ? 52.422 -75.809 -42.357 1.00 43.72 174 THR A O 1
ATOM 1489 N N . GLU A 1 175 ? 51.369 -74.919 -40.583 1.00 39.41 175 GLU A N 1
ATOM 1490 C CA . GLU A 1 175 ? 51.057 -76.183 -39.921 1.00 39.41 175 GLU A CA 1
ATOM 1491 C C . GLU A 1 175 ? 49.557 -76.235 -39.639 1.00 39.41 175 GLU A C 1
ATOM 1493 O O . GLU A 1 175 ? 48.954 -75.333 -39.057 1.00 39.41 175 GLU A O 1
ATOM 1498 N N . LEU A 1 176 ? 48.959 -77.289 -40.185 1.00 46.16 176 LEU A N 1
ATOM 1499 C CA . LEU A 1 176 ? 47.585 -77.706 -39.989 1.00 46.16 176 LEU A CA 1
ATOM 1500 C C . LEU A 1 176 ? 47.428 -78.353 -38.609 1.00 46.16 176 LEU A C 1
ATOM 1502 O O . LEU A 1 176 ? 48.326 -79.059 -38.158 1.00 46.16 176 LEU A O 1
ATOM 1506 N N . ALA A 1 177 ? 46.210 -78.219 -38.078 1.00 40.59 177 ALA A N 1
ATOM 1507 C CA . ALA A 1 177 ? 45.657 -78.871 -36.887 1.00 40.59 177 ALA A CA 1
ATOM 1508 C C . ALA A 1 177 ? 46.174 -78.303 -35.548 1.00 40.59 177 ALA A C 1
ATOM 1510 O O . ALA A 1 177 ? 47.330 -77.952 -35.397 1.00 40.59 177 ALA A O 1
ATOM 1511 N N . ASP A 1 178 ? 45.358 -78.121 -34.518 1.00 37.34 178 ASP A N 1
ATOM 1512 C CA . ASP A 1 178 ? 44.164 -78.874 -34.165 1.00 37.34 178 ASP A CA 1
ATOM 1513 C C . ASP A 1 178 ? 43.242 -77.982 -33.322 1.00 37.34 178 ASP A C 1
ATOM 1515 O O . ASP A 1 178 ? 43.706 -77.204 -32.490 1.00 37.34 178 ASP A O 1
ATOM 1519 N N . THR A 1 179 ? 41.932 -78.078 -33.528 1.00 52.53 179 THR A N 1
ATOM 1520 C CA . THR A 1 179 ? 40.923 -77.523 -32.614 1.00 52.53 179 THR A CA 1
ATOM 1521 C C . THR A 1 179 ? 40.797 -78.411 -31.378 1.00 52.53 179 THR A C 1
ATOM 1523 O O . THR A 1 179 ? 40.392 -79.564 -31.537 1.00 52.53 179 THR A O 1
ATOM 1526 N N . PRO A 1 180 ? 40.937 -77.884 -30.145 1.00 47.91 180 PRO A N 1
ATOM 1527 C CA . PRO A 1 180 ? 40.352 -78.525 -28.981 1.00 47.91 180 PRO A CA 1
ATOM 1528 C C . PRO A 1 180 ? 39.120 -77.751 -28.521 1.00 47.91 180 PRO A C 1
ATOM 1530 O O . PRO A 1 180 ? 39.155 -76.578 -28.153 1.00 47.91 180 PRO A O 1
ATOM 1533 N N . ARG A 1 181 ? 38.021 -78.496 -28.573 1.00 41.31 181 ARG A N 1
ATOM 1534 C CA . ARG A 1 181 ? 36.802 -78.392 -27.776 1.00 41.31 181 ARG A CA 1
ATOM 1535 C C . ARG A 1 181 ? 36.877 -77.516 -26.521 1.00 41.31 181 ARG A C 1
ATOM 1537 O O . ARG A 1 181 ? 37.727 -77.680 -25.655 1.00 41.31 181 ARG A O 1
ATOM 1544 N N . TYR A 1 182 ? 35.812 -76.731 -26.411 1.00 38.16 182 TYR A N 1
ATOM 1545 C CA . TYR A 1 182 ? 35.131 -76.308 -25.193 1.00 38.16 182 TYR A CA 1
ATOM 1546 C C . TYR A 1 182 ? 35.281 -77.309 -24.032 1.00 38.16 182 TYR A C 1
ATOM 1548 O O . TYR A 1 182 ? 34.813 -78.443 -24.138 1.00 38.16 18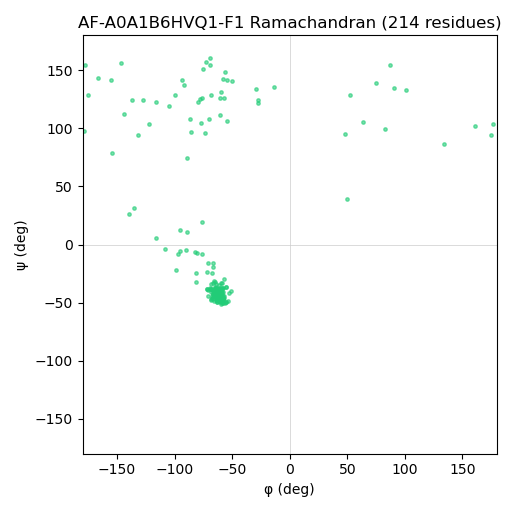2 TYR A O 1
ATOM 1556 N N . SER A 1 183 ? 35.838 -76.840 -22.917 1.00 44.19 183 SER A N 1
ATOM 1557 C CA . SER A 1 183 ? 35.597 -77.397 -21.586 1.00 44.19 183 SER A CA 1
ATOM 1558 C C . SER A 1 183 ? 35.411 -76.240 -20.614 1.00 44.19 183 SER A C 1
ATOM 1560 O O . SER A 1 183 ? 36.239 -75.334 -20.538 1.00 44.19 183 SER A O 1
ATOM 1562 N N . GLN A 1 184 ? 34.266 -76.269 -19.939 1.00 45.88 184 GLN A N 1
ATOM 1563 C CA . GLN A 1 184 ? 33.942 -75.455 -18.776 1.00 45.88 184 GLN A CA 1
ATOM 1564 C C . GLN A 1 184 ? 35.024 -75.649 -17.710 1.00 45.88 184 GLN A C 1
ATOM 1566 O O . GLN A 1 184 ? 35.479 -76.771 -17.531 1.00 45.88 184 GLN A O 1
ATOM 1571 N N . ASP A 1 185 ? 35.403 -74.582 -17.011 1.00 35.44 185 ASP A N 1
ATOM 1572 C CA . ASP A 1 185 ? 35.210 -74.541 -15.563 1.00 35.44 185 ASP A CA 1
ATOM 1573 C C . ASP A 1 185 ? 35.407 -73.130 -14.995 1.00 35.44 185 ASP A C 1
ATOM 1575 O O . ASP A 1 185 ? 36.201 -72.316 -15.466 1.00 35.44 185 ASP A O 1
ATOM 1579 N N . SER A 1 186 ? 34.564 -72.871 -14.001 1.00 46.69 186 SER A N 1
ATOM 1580 C CA . SER A 1 186 ? 34.544 -71.797 -13.010 1.00 46.69 186 SER A CA 1
ATOM 1581 C C . SER A 1 186 ? 35.906 -71.221 -12.611 1.00 46.69 186 SER A C 1
ATOM 1583 O O . SER A 1 186 ? 36.786 -71.965 -12.199 1.00 46.69 186 SER A O 1
ATOM 1585 N N . ASP A 1 187 ? 36.020 -69.889 -12.556 1.00 36.62 187 ASP A N 1
ATOM 1586 C CA . ASP A 1 187 ? 35.961 -69.208 -11.255 1.00 36.62 187 ASP A CA 1
ATOM 1587 C C . ASP A 1 187 ? 35.988 -67.668 -11.346 1.00 36.62 187 ASP A C 1
ATOM 1589 O O . ASP A 1 187 ? 36.849 -67.046 -11.959 1.00 36.62 187 ASP A O 1
ATOM 1593 N N . SER A 1 188 ? 35.004 -67.075 -10.666 1.00 47.59 188 SER A N 1
ATOM 1594 C CA . SER A 1 188 ? 35.109 -65.888 -9.809 1.00 47.59 188 SER A CA 1
ATOM 1595 C C . SER A 1 188 ? 35.847 -64.635 -10.316 1.00 47.59 188 SER A C 1
ATOM 1597 O O . SER A 1 188 ? 37.020 -64.430 -10.017 1.00 47.59 188 SER A O 1
ATOM 1599 N N . ILE A 1 189 ? 35.094 -63.674 -10.875 1.00 44.09 189 ILE A N 1
ATOM 1600 C CA . ILE A 1 189 ? 35.391 -62.242 -10.679 1.00 44.09 189 ILE A CA 1
ATOM 1601 C C . ILE A 1 189 ? 34.143 -61.509 -10.176 1.00 44.09 189 ILE A C 1
ATOM 1603 O O . ILE A 1 189 ? 33.062 -61.542 -10.760 1.00 44.09 189 ILE A O 1
ATOM 1607 N N . SER A 1 190 ? 34.355 -60.865 -9.035 1.00 44.53 190 SER A N 1
ATOM 1608 C CA . SER A 1 190 ? 33.448 -60.122 -8.173 1.00 44.53 190 SER A CA 1
ATOM 1609 C C . SER A 1 190 ? 32.574 -59.064 -8.856 1.00 44.53 190 SER A C 1
ATOM 1611 O O . SER A 1 190 ? 33.035 -58.267 -9.671 1.00 44.53 190 SER A O 1
ATOM 1613 N N . ASN A 1 191 ? 31.329 -59.023 -8.376 1.00 42.47 191 ASN A N 1
ATOM 1614 C CA . ASN A 1 191 ? 30.297 -58.000 -8.520 1.00 42.47 191 ASN A CA 1
ATOM 1615 C C . ASN A 1 191 ? 30.796 -56.561 -8.734 1.00 42.47 191 ASN A C 1
ATOM 1617 O O . ASN A 1 191 ? 31.407 -55.965 -7.849 1.00 42.47 191 ASN A O 1
ATOM 1621 N N . LEU A 1 192 ? 30.338 -55.943 -9.826 1.00 41.59 192 LEU A N 1
ATOM 1622 C CA . LEU A 1 192 ? 30.129 -54.500 -9.882 1.00 41.59 192 LEU A CA 1
ATOM 1623 C C . LEU A 1 192 ? 28.737 -54.225 -10.465 1.00 41.59 192 LEU A C 1
ATOM 1625 O O . LEU A 1 192 ? 28.529 -54.210 -11.679 1.00 41.59 192 LEU A O 1
ATOM 1629 N N . GLN A 1 193 ? 27.762 -54.059 -9.568 1.00 43.72 193 GLN A N 1
ATOM 1630 C CA . GLN A 1 193 ? 26.402 -53.652 -9.908 1.00 43.72 193 GLN A CA 1
ATOM 1631 C C . GLN A 1 193 ? 26.429 -52.274 -10.582 1.00 43.72 193 GLN A C 1
ATOM 1633 O O . GLN A 1 193 ? 26.694 -51.256 -9.945 1.00 43.72 193 GLN A O 1
ATOM 1638 N N . LYS A 1 194 ? 26.099 -52.233 -11.875 1.00 42.28 194 LYS A N 1
ATOM 1639 C CA . LYS A 1 194 ? 25.605 -51.020 -12.532 1.00 42.28 194 LYS A CA 1
ATOM 1640 C C . LYS A 1 194 ? 24.143 -50.840 -12.133 1.00 42.28 194 LYS A C 1
ATOM 1642 O O . LYS A 1 194 ? 23.282 -51.543 -12.654 1.00 42.28 194 LYS A O 1
ATOM 1647 N N . SER A 1 195 ? 23.851 -49.905 -11.232 1.00 46.25 195 SER A N 1
ATOM 1648 C CA . SER A 1 195 ? 22.485 -49.424 -11.035 1.00 46.25 195 SER A CA 1
ATOM 1649 C C . SER A 1 195 ? 22.193 -48.291 -12.020 1.00 46.25 195 SER A C 1
ATOM 1651 O O . SER A 1 195 ? 22.691 -47.171 -11.934 1.00 46.25 195 SER A O 1
ATOM 1653 N N . SER A 1 196 ? 21.361 -48.611 -13.000 1.00 40.53 196 SER A N 1
ATOM 1654 C CA . SER A 1 196 ? 20.515 -47.655 -13.702 1.00 40.53 196 SER A CA 1
ATOM 1655 C C . SER A 1 196 ? 19.442 -47.126 -12.747 1.00 40.53 196 SER A C 1
ATOM 1657 O O . SER A 1 196 ? 18.738 -47.944 -12.155 1.00 40.53 196 SER A O 1
ATOM 1659 N N . SER A 1 197 ? 19.290 -45.798 -12.632 1.00 39.56 197 SER A N 1
ATOM 1660 C CA . SER A 1 197 ? 18.000 -45.061 -12.659 1.00 39.56 197 SER A CA 1
ATOM 1661 C C . SER A 1 197 ? 18.127 -43.658 -12.042 1.00 39.56 197 SER A C 1
ATOM 1663 O O . SER A 1 197 ? 18.082 -43.498 -10.827 1.00 39.56 197 SER A O 1
ATOM 1665 N N . ILE A 1 198 ? 18.209 -42.615 -12.877 1.00 44.84 198 ILE A N 1
ATOM 1666 C CA . ILE A 1 198 ? 17.926 -41.222 -12.476 1.00 44.84 198 ILE A CA 1
ATOM 1667 C C . ILE A 1 198 ? 16.431 -40.987 -12.712 1.00 44.84 198 ILE A C 1
ATOM 1669 O O . ILE A 1 198 ? 16.040 -40.386 -13.706 1.00 44.84 198 ILE A O 1
ATOM 1673 N N . SER A 1 199 ? 15.579 -41.536 -11.843 1.00 47.59 199 SER A N 1
ATOM 1674 C CA . SER A 1 199 ? 14.123 -41.350 -11.962 1.00 47.59 199 SER A CA 1
ATOM 1675 C C . SER A 1 199 ? 13.400 -41.138 -10.626 1.00 47.59 199 SER A C 1
ATOM 1677 O O . SER A 1 199 ? 12.212 -41.418 -10.533 1.00 47.59 199 SER A O 1
ATOM 1679 N N . SER A 1 200 ? 14.068 -40.621 -9.586 1.00 46.66 200 SER A N 1
ATOM 1680 C CA . SER A 1 200 ? 13.438 -40.463 -8.259 1.00 46.66 200 SER A CA 1
ATOM 1681 C C . SER A 1 200 ? 13.686 -39.126 -7.544 1.00 46.66 200 SER A C 1
ATOM 1683 O O . SER A 1 200 ? 13.722 -39.101 -6.318 1.00 46.66 200 SER A O 1
ATOM 1685 N N . LEU A 1 201 ? 13.858 -38.006 -8.257 1.00 44.91 201 LEU A N 1
ATOM 1686 C CA . LEU A 1 201 ? 14.002 -36.685 -7.604 1.00 44.91 201 LEU A CA 1
ATOM 1687 C C . LEU A 1 201 ? 12.890 -35.673 -7.917 1.00 44.91 201 LEU A C 1
ATOM 1689 O O . LEU A 1 201 ? 12.943 -34.549 -7.429 1.00 44.91 201 LEU A O 1
ATOM 1693 N N . PHE A 1 202 ? 11.848 -36.078 -8.645 1.00 50.19 202 PHE A N 1
ATOM 1694 C CA . PHE A 1 202 ? 10.609 -35.309 -8.772 1.00 50.19 202 PHE A CA 1
ATOM 1695 C C . PHE A 1 202 ? 9.443 -36.171 -8.295 1.00 50.19 202 PHE A C 1
ATOM 1697 O O . PHE A 1 202 ? 9.031 -37.099 -8.983 1.00 50.19 202 PHE A O 1
ATOM 1704 N N . GLY A 1 203 ? 8.957 -35.886 -7.090 1.00 38.47 203 GLY A N 1
ATOM 1705 C CA . GLY A 1 203 ? 7.826 -36.587 -6.493 1.00 38.47 203 GLY A CA 1
ATOM 1706 C C . GLY A 1 203 ? 7.576 -36.141 -5.059 1.00 38.47 203 GLY A C 1
ATOM 1707 O O . GLY A 1 203 ? 8.186 -36.655 -4.130 1.00 38.47 203 GLY A O 1
ATOM 1708 N N . ASP A 1 204 ? 6.667 -35.180 -4.932 1.00 46.22 204 ASP A N 1
ATOM 1709 C CA . ASP A 1 204 ? 5.787 -34.942 -3.789 1.00 46.22 204 ASP A CA 1
ATOM 1710 C C . ASP A 1 204 ? 6.382 -34.559 -2.431 1.00 46.22 204 ASP A C 1
ATOM 1712 O O . ASP A 1 204 ? 6.776 -35.385 -1.606 1.00 46.22 204 ASP A O 1
ATOM 1716 N N . ARG A 1 205 ? 6.232 -33.267 -2.111 1.00 42.06 205 ARG A N 1
ATOM 1717 C CA . ARG A 1 205 ? 5.739 -32.874 -0.784 1.00 42.06 205 ARG A CA 1
ATOM 1718 C C . ARG A 1 205 ? 5.051 -31.507 -0.812 1.00 42.06 205 ARG A C 1
ATOM 1720 O O . ARG A 1 205 ? 5.592 -30.500 -0.371 1.00 42.06 205 ARG A O 1
ATOM 1727 N N . LEU A 1 206 ? 3.807 -31.504 -1.286 1.00 46.53 206 LEU A N 1
ATOM 1728 C CA . LEU A 1 206 ? 2.803 -30.551 -0.824 1.00 46.53 206 LEU A CA 1
ATOM 1729 C C . LEU A 1 206 ? 1.905 -31.244 0.211 1.00 46.53 206 LEU A C 1
ATOM 1731 O O . LEU A 1 206 ? 1.310 -32.280 -0.057 1.00 46.53 206 LEU A O 1
ATOM 1735 N N . ASN A 1 207 ? 1.775 -30.572 1.356 1.00 41.53 207 ASN A N 1
ATOM 1736 C CA . ASN A 1 207 ? 0.609 -30.561 2.239 1.00 41.53 207 ASN A CA 1
ATOM 1737 C C . ASN A 1 207 ? 0.419 -31.701 3.269 1.00 41.53 207 ASN A C 1
ATOM 1739 O O . ASN A 1 207 ? -0.158 -32.740 2.968 1.00 41.53 207 ASN A O 1
ATOM 1743 N N . ARG A 1 208 ? 0.788 -31.431 4.537 1.00 41.75 208 ARG A N 1
ATOM 1744 C CA . ARG A 1 208 ? -0.025 -31.715 5.750 1.00 41.75 208 ARG A CA 1
ATOM 1745 C C . ARG A 1 208 ? 0.733 -31.361 7.039 1.00 41.75 208 ARG A C 1
ATOM 1747 O O . ARG A 1 208 ? 1.548 -32.149 7.504 1.00 41.75 208 ARG A O 1
ATOM 1754 N N . LYS A 1 209 ? 0.388 -30.230 7.664 1.00 41.97 209 LYS A N 1
ATOM 1755 C CA . LYS A 1 209 ? -0.082 -30.180 9.066 1.00 41.97 209 LYS A CA 1
ATOM 1756 C C . LYS A 1 209 ? -0.420 -28.743 9.460 1.00 41.97 209 LYS A C 1
ATOM 1758 O O . LYS A 1 209 ? 0.437 -27.963 9.854 1.00 41.97 209 LYS A O 1
ATOM 1763 N N . GLY A 1 210 ? -1.707 -28.429 9.383 1.00 42.22 210 GLY A N 1
ATOM 1764 C CA . GLY A 1 210 ? -2.322 -27.522 10.334 1.00 42.22 210 GLY A CA 1
ATOM 1765 C C . GLY A 1 210 ? -2.931 -28.342 11.470 1.00 42.22 210 GLY A C 1
ATOM 1766 O O . GLY A 1 210 ? -3.552 -29.372 11.208 1.00 42.22 210 GLY A O 1
ATOM 1767 N N . ARG A 1 211 ? -2.795 -27.787 12.679 1.00 44.25 211 ARG A N 1
ATOM 1768 C CA . ARG A 1 211 ? -3.711 -27.848 13.830 1.00 44.25 211 ARG A CA 1
ATOM 1769 C C . ARG A 1 211 ? -3.432 -28.805 15.002 1.00 44.25 211 ARG A C 1
ATOM 1771 O O . ARG A 1 211 ? -3.277 -30.012 14.843 1.00 44.25 211 ARG A O 1
ATOM 1778 N N . ASN A 1 212 ? -3.573 -28.149 16.163 1.00 40.97 212 ASN A N 1
ATOM 1779 C CA . ASN A 1 212 ? -3.811 -28.581 17.544 1.00 40.97 212 ASN A CA 1
ATOM 1780 C C . ASN A 1 212 ? -2.553 -28.845 18.387 1.00 40.97 212 ASN A C 1
ATOM 1782 O O . ASN A 1 212 ? -1.661 -29.546 17.933 1.00 40.97 212 ASN A O 1
ATOM 1786 N N . ALA A 1 213 ? -2.425 -28.390 19.635 1.00 43.94 213 ALA A N 1
ATOM 1787 C CA . ALA A 1 213 ? -3.194 -27.489 20.503 1.00 43.94 213 ALA A CA 1
ATOM 1788 C C . ALA A 1 213 ? -2.405 -27.375 21.835 1.00 43.94 213 ALA A C 1
ATOM 1790 O O . ALA A 1 213 ? -1.699 -28.316 22.179 1.00 43.94 213 ALA A O 1
ATOM 1791 N N . THR A 1 214 ? -2.587 -26.264 22.565 1.00 46.91 214 THR A N 1
ATOM 1792 C CA . THR A 1 214 ? -2.618 -26.138 24.048 1.00 46.91 214 THR A CA 1
ATOM 1793 C C . THR A 1 214 ? -1.483 -26.687 24.930 1.00 46.91 214 THR A C 1
ATOM 1795 O O . THR A 1 214 ? -1.251 -27.890 24.971 1.00 46.91 214 THR A O 1
ATOM 1798 N N . GLY A 1 215 ? -0.975 -25.825 25.825 1.00 49.84 215 GLY A N 1
ATOM 1799 C CA . GLY A 1 215 ? -0.673 -26.224 27.209 1.00 49.84 215 GLY A CA 1
ATOM 1800 C C . GLY A 1 215 ? 0.682 -25.791 27.770 1.00 49.84 215 GLY A C 1
ATOM 1801 O O . GLY A 1 215 ? 1.617 -26.586 27.728 1.00 49.84 215 GLY A O 1
ATOM 1802 N N . LEU A 1 216 ? 0.720 -24.573 28.326 1.00 41.59 216 LEU A N 1
ATOM 1803 C CA . LEU A 1 216 ? 1.300 -24.124 29.614 1.00 41.59 216 LEU A CA 1
ATOM 1804 C C . LEU A 1 216 ? 1.809 -22.682 29.519 1.00 41.59 216 LEU A C 1
ATOM 1806 O O . LEU A 1 216 ? 2.574 -22.382 28.577 1.00 41.59 216 LEU A O 1
#

Organism: NCBI:txid320908

Foldseek 3Di:
DLVVCLVVVPVCNVVSVVVVVVVVVVVVVVVVVVVVVVLVVQLVVQVVVLVVLVVVVVVVVVVCVVVVVPPDCDDDPVVNVVVVVVVVVVVVVVVVCVVSVVVNVDDGPVRVVVVVVVVVVVVVVVVVVVVVVVVVVVVVVVVVVVVVVVVVVVVVVVVVVVVPDDDPDDDDDDDDDDDDDDDDDDDDDDDDDDDDDPPPPDDDDDDDDDDDDDDD

Mean predicted aligned error: 15.88 Å

Radius of gyration: 43.65 Å; Cα contacts (8 Å, |Δi|>4): 35; chains: 1; bounding box: 92×96×96 Å